Protein AF-A0A3R6ZW00-F1 (afdb_monomer_lite)

Structure (mmCIF, N/CA/C/O backbone):
data_AF-A0A3R6ZW00-F1
#
_entry.id   AF-A0A3R6ZW00-F1
#
loop_
_atom_site.group_PDB
_atom_site.id
_atom_site.type_symbol
_atom_site.label_atom_id
_atom_site.label_alt_id
_atom_site.label_comp_id
_atom_site.label_asym_id
_atom_site.label_entity_id
_atom_site.label_seq_id
_atom_site.pdbx_PDB_ins_code
_atom_site.Cartn_x
_atom_site.Cartn_y
_atom_site.Cartn_z
_atom_site.occupancy
_atom_site.B_iso_or_equiv
_atom_site.auth_seq_id
_atom_site.auth_comp_id
_atom_site.auth_asym_id
_atom_site.auth_atom_id
_atom_site.pdbx_PDB_model_num
ATOM 1 N N . MET A 1 1 ? -25.735 -14.000 -1.625 1.00 33.47 1 MET A N 1
ATOM 2 C CA . MET A 1 1 ? -25.090 -12.883 -0.900 1.00 33.47 1 MET A CA 1
ATOM 3 C C . MET A 1 1 ? -25.333 -13.063 0.597 1.00 33.47 1 MET A C 1
ATOM 5 O O . MET A 1 1 ? -26.444 -12.776 1.033 1.00 33.47 1 MET A O 1
ATOM 9 N N . PRO A 1 2 ? -24.393 -13.599 1.398 1.00 43.25 2 PRO A N 1
ATOM 10 C CA . PRO A 1 2 ? -24.610 -13.698 2.836 1.00 43.25 2 PRO A CA 1
ATOM 11 C C . PRO A 1 2 ? -24.534 -12.285 3.426 1.00 43.25 2 PRO A C 1
ATOM 13 O O . PRO A 1 2 ? -23.473 -11.677 3.530 1.00 43.25 2 PRO A O 1
ATOM 16 N N . ARG A 1 3 ? -25.701 -11.727 3.749 1.00 49.19 3 ARG A N 1
ATOM 17 C CA . ARG A 1 3 ? -25.853 -10.449 4.447 1.00 49.19 3 ARG A CA 1
ATOM 18 C C . ARG A 1 3 ? -25.166 -10.606 5.808 1.00 49.19 3 ARG A C 1
ATOM 20 O O . ARG A 1 3 ? -25.551 -11.492 6.561 1.00 49.19 3 ARG A O 1
ATOM 27 N N . ASN A 1 4 ? -24.125 -9.817 6.090 1.00 54.12 4 ASN A N 1
ATOM 28 C CA . ASN A 1 4 ? -23.294 -9.936 7.298 1.00 54.12 4 ASN A CA 1
ATOM 29 C C . ASN A 1 4 ? -24.155 -9.967 8.580 1.00 54.12 4 ASN A C 1
ATOM 31 O O . ASN A 1 4 ? -24.545 -8.923 9.112 1.00 54.12 4 ASN A O 1
ATOM 35 N N . PHE A 1 5 ? -24.444 -11.172 9.084 1.00 57.72 5 PHE A N 1
ATOM 36 C CA . PHE A 1 5 ? -25.241 -11.400 10.292 1.00 57.72 5 PHE A CA 1
ATOM 37 C C . PHE A 1 5 ? -24.645 -10.664 11.494 1.00 57.72 5 PHE A C 1
ATOM 39 O O . PHE A 1 5 ? -25.382 -10.038 12.249 1.00 57.72 5 PHE A O 1
ATOM 46 N N . ARG A 1 6 ? -23.309 -10.624 11.598 1.00 57.16 6 ARG A N 1
ATOM 47 C CA . ARG A 1 6 ? -22.583 -9.874 12.638 1.00 57.16 6 ARG A CA 1
ATOM 48 C C . ARG A 1 6 ? -22.879 -8.377 12.624 1.00 57.16 6 ARG A C 1
ATOM 50 O O . ARG A 1 6 ? -23.151 -7.807 13.669 1.00 57.16 6 ARG A O 1
ATOM 57 N N . LYS A 1 7 ? -22.915 -7.746 11.447 1.00 54.94 7 LYS A N 1
ATOM 58 C CA . LYS A 1 7 ? -23.216 -6.309 11.328 1.00 54.94 7 LYS A CA 1
ATOM 59 C C . LYS A 1 7 ? -24.647 -5.991 11.771 1.00 54.94 7 LYS A C 1
ATOM 61 O O . LYS A 1 7 ? -24.898 -4.947 12.359 1.00 54.94 7 LYS A O 1
ATOM 66 N N . THR A 1 8 ? -25.580 -6.910 11.518 1.00 59.19 8 THR A N 1
ATOM 67 C CA . THR A 1 8 ? -26.975 -6.787 11.972 1.00 59.19 8 THR A CA 1
ATOM 68 C C . THR A 1 8 ? -27.088 -7.021 13.483 1.00 59.19 8 THR A C 1
ATOM 70 O O . THR A 1 8 ? -27.799 -6.284 14.156 1.00 59.19 8 THR A O 1
ATOM 73 N N . TYR A 1 9 ? -26.339 -7.991 14.015 1.00 61.69 9 TYR A N 1
ATOM 74 C CA . TYR A 1 9 ? -26.281 -8.319 15.439 1.00 61.69 9 TYR A CA 1
ATOM 75 C C . TYR A 1 9 ? -25.707 -7.174 16.285 1.00 61.69 9 TYR A C 1
ATOM 77 O O . TYR A 1 9 ? -26.345 -6.732 17.235 1.00 61.69 9 TYR A O 1
ATOM 85 N N . TYR A 1 10 ? -24.562 -6.608 15.900 1.00 61.03 10 TYR A N 1
ATOM 86 C CA . TYR A 1 10 ? -23.969 -5.480 16.626 1.00 61.03 10 TYR A CA 1
ATOM 87 C C . TYR A 1 10 ? -24.828 -4.215 16.546 1.00 61.03 10 TYR A C 1
ATOM 89 O O . TYR A 1 10 ? -25.001 -3.530 17.550 1.00 61.03 10 TYR A O 1
ATOM 97 N N . LYS A 1 11 ? -25.486 -3.975 15.404 1.00 58.88 11 LYS A N 1
ATOM 98 C CA . LYS A 1 11 ? -26.483 -2.904 15.285 1.00 58.88 11 LYS A CA 1
ATOM 99 C C . LYS A 1 11 ? -27.682 -3.122 16.220 1.00 58.88 11 LYS A C 1
ATOM 101 O O . LYS A 1 11 ? -28.199 -2.155 16.765 1.00 58.88 11 LYS A O 1
ATOM 106 N N . SER A 1 12 ? -28.115 -4.371 16.431 1.00 61.94 12 SER A N 1
ATOM 107 C CA . SER A 1 12 ? -29.174 -4.699 17.402 1.00 61.94 12 SER A CA 1
ATOM 108 C C . SER A 1 12 ? -28.724 -4.643 18.866 1.00 61.94 12 SER A C 1
ATOM 110 O O . SER A 1 12 ? -29.566 -4.464 19.738 1.00 61.94 12 SER A O 1
ATOM 112 N N . LEU A 1 13 ? -27.418 -4.745 19.134 1.00 58.66 13 LEU A N 1
ATOM 113 C CA . LEU A 1 13 ? -26.819 -4.550 20.460 1.00 58.66 13 LEU A CA 1
ATOM 114 C C . LEU A 1 13 ? -26.513 -3.079 20.781 1.00 58.66 13 LEU A C 1
ATOM 116 O O . LEU A 1 13 ? -26.008 -2.791 21.861 1.00 58.66 13 LEU A O 1
ATOM 120 N N . GLY A 1 14 ? -26.812 -2.156 19.864 1.00 56.31 14 GLY A N 1
ATOM 121 C CA . GLY A 1 14 ? -26.564 -0.732 20.065 1.00 56.31 14 GLY A CA 1
ATOM 122 C C . GLY A 1 14 ? -25.113 -0.308 19.846 1.00 56.31 14 GLY A C 1
ATOM 123 O O . GLY A 1 14 ? -24.761 0.770 20.293 1.00 56.31 14 GLY A O 1
ATOM 124 N N . VAL A 1 15 ? -24.287 -1.101 19.151 1.00 58.84 15 VAL A N 1
ATOM 125 C CA . VAL A 1 15 ? -22.974 -0.627 18.680 1.00 58.84 15 VAL A CA 1
ATOM 126 C C . VAL A 1 15 ? -23.208 0.287 17.481 1.00 58.84 15 VAL A C 1
ATOM 128 O O . VAL A 1 15 ? -23.665 -0.158 16.417 1.00 58.84 15 VAL A O 1
ATOM 131 N N . HIS A 1 16 ? -22.943 1.578 17.658 1.00 62.38 16 HIS A N 1
ATOM 132 C CA . HIS A 1 16 ? -23.167 2.589 16.627 1.00 62.38 16 HIS A CA 1
ATOM 133 C C . HIS A 1 16 ? -21.959 2.691 15.687 1.00 62.38 16 HIS A C 1
ATOM 135 O O . HIS A 1 16 ? -20.822 2.463 16.083 1.00 62.38 16 HIS A O 1
ATOM 141 N N . SER A 1 17 ? -22.189 3.075 14.424 1.00 67.44 17 SER A N 1
ATOM 142 C CA . SER A 1 17 ? -21.098 3.326 13.459 1.00 67.44 17 SER A CA 1
ATOM 143 C C . SER A 1 17 ? -20.080 4.345 13.989 1.00 67.44 17 SER A C 1
ATOM 145 O O . SER A 1 17 ? -18.901 4.223 13.685 1.00 67.44 17 SER A O 1
ATOM 147 N N . ALA A 1 18 ? -20.538 5.293 14.814 1.00 67.38 18 ALA A N 1
ATOM 148 C CA . ALA A 1 18 ? -19.700 6.278 15.492 1.00 67.38 18 ALA A CA 1
ATOM 149 C C . ALA A 1 18 ? -18.681 5.626 16.443 1.00 67.38 18 ALA A C 1
ATOM 151 O O . ALA A 1 18 ? -17.505 5.936 16.367 1.00 67.38 18 ALA A O 1
ATOM 152 N N . GLU A 1 19 ? -19.084 4.629 17.238 1.00 79.06 19 GLU A N 1
ATOM 153 C CA . GLU A 1 19 ? -18.176 3.938 18.172 1.00 79.06 19 GLU A CA 1
ATOM 154 C C . GLU A 1 19 ? -17.063 3.168 17.440 1.00 79.06 19 GLU A C 1
ATOM 156 O O . GLU A 1 19 ? -15.938 3.042 17.929 1.00 79.06 19 GLU A O 1
ATOM 161 N N . VAL A 1 20 ? -17.364 2.650 16.243 1.00 82.25 20 VAL A N 1
ATOM 162 C CA . VAL A 1 20 ? -16.365 1.998 15.383 1.00 82.25 20 VAL A CA 1
ATOM 163 C C . VAL A 1 20 ? -15.383 3.033 14.841 1.00 82.25 20 VAL A C 1
ATOM 165 O O . VAL A 1 20 ? -14.179 2.791 14.850 1.00 82.25 20 VAL A O 1
ATOM 168 N N . GLU A 1 21 ? -15.880 4.178 14.378 1.00 86.38 21 GLU A N 1
ATOM 169 C CA . GLU A 1 21 ? -15.049 5.276 13.881 1.00 86.38 21 GLU A CA 1
ATOM 170 C C . GLU A 1 21 ? -14.136 5.834 14.980 1.00 86.38 21 GLU A C 1
ATOM 172 O O . GLU A 1 21 ? -12.929 5.922 14.752 1.00 86.38 21 GLU A O 1
ATOM 177 N N . ASP A 1 22 ? -14.664 6.055 16.184 1.00 85.44 22 ASP A N 1
ATOM 178 C CA . ASP A 1 22 ? -13.901 6.463 17.370 1.00 85.44 22 ASP A CA 1
ATOM 179 C C . ASP A 1 22 ? -12.821 5.425 17.724 1.00 85.44 22 ASP A C 1
ATOM 181 O O . ASP A 1 22 ? -11.686 5.762 18.056 1.00 85.44 22 ASP A O 1
ATOM 185 N N . SER A 1 23 ? -13.118 4.129 17.577 1.00 85.69 23 SER A N 1
ATOM 186 C CA . SER A 1 23 ? -12.129 3.066 17.806 1.00 85.69 23 SER A CA 1
ATOM 187 C C . SER A 1 23 ? -10.962 3.126 16.809 1.00 85.69 23 SER A C 1
ATOM 189 O O . SER A 1 23 ? -9.808 2.898 17.184 1.00 85.69 23 SER A O 1
ATOM 191 N N . PHE A 1 24 ? -11.230 3.447 15.538 1.00 89.12 24 PHE A N 1
ATOM 192 C CA . PHE A 1 24 ? -10.176 3.671 14.544 1.00 89.12 24 PHE A CA 1
ATOM 193 C C . PHE A 1 24 ? -9.401 4.965 14.819 1.00 89.12 24 PHE A C 1
ATOM 195 O O . PHE A 1 24 ? -8.173 4.962 14.710 1.00 89.12 24 PHE A O 1
ATOM 202 N N . ALA A 1 25 ? -10.089 6.043 15.197 1.00 87.38 25 ALA A N 1
ATOM 203 C CA . ALA A 1 25 ? -9.478 7.316 15.562 1.00 87.38 25 ALA A CA 1
ATOM 204 C C . ALA A 1 25 ? -8.505 7.151 16.739 1.00 87.38 25 ALA A C 1
ATOM 206 O O . ALA A 1 25 ? -7.350 7.581 16.651 1.00 87.38 25 ALA A O 1
ATOM 207 N N . ALA A 1 26 ? -8.915 6.422 17.778 1.00 86.44 26 ALA A N 1
ATOM 208 C CA . ALA A 1 26 ? -8.090 6.096 18.932 1.00 86.44 26 ALA A CA 1
ATOM 209 C C . ALA A 1 26 ? -6.857 5.259 18.550 1.00 86.44 26 ALA A C 1
ATOM 211 O O . ALA A 1 26 ? -5.737 5.612 18.920 1.00 86.44 26 ALA A O 1
ATOM 212 N N . LEU A 1 27 ? -7.026 4.188 17.760 1.00 86.81 27 LEU A N 1
ATOM 213 C CA . LEU A 1 27 ? -5.907 3.334 17.326 1.00 86.81 27 LEU A CA 1
ATOM 214 C C . LEU A 1 27 ? -4.904 4.061 16.425 1.00 86.81 27 LEU A C 1
ATOM 216 O O . LEU A 1 27 ? -3.717 3.732 16.438 1.00 86.81 27 LEU A O 1
ATOM 220 N N . LEU A 1 28 ? -5.374 5.025 15.636 1.00 86.69 28 LEU A N 1
ATOM 221 C CA . LEU A 1 28 ? -4.527 5.856 14.786 1.00 86.69 28 LEU A CA 1
ATOM 222 C C . LEU A 1 28 ? -3.953 7.062 15.536 1.00 86.69 28 LEU A C 1
ATOM 224 O O . LEU A 1 28 ? -3.083 7.735 14.988 1.00 86.69 28 LEU A O 1
ATOM 228 N N . GLY A 1 29 ? -4.399 7.351 16.761 1.00 78.25 29 GLY A N 1
ATOM 229 C CA . GLY A 1 29 ? -3.945 8.494 17.560 1.00 78.25 29 GLY A CA 1
ATOM 230 C C . GLY A 1 29 ? -4.470 9.834 17.078 1.00 78.25 29 GLY A C 1
ATOM 231 O O . GLY A 1 29 ? -3.739 10.819 17.081 1.00 78.25 29 GLY A O 1
ATOM 232 N N . GLN A 1 30 ? -5.693 9.875 16.552 1.00 76.62 30 GLN A N 1
ATOM 233 C CA . GLN A 1 30 ? -6.356 11.131 16.197 1.00 76.62 30 GLN A CA 1
ATOM 234 C C . GLN A 1 30 ? -7.017 11.808 17.407 1.00 76.62 30 GLN A C 1
ATOM 236 O O . GLN A 1 30 ? -7.072 13.033 17.436 1.00 76.62 30 GLN A O 1
ATOM 241 N N . ASP A 1 31 ? -7.420 11.038 18.422 1.00 65.06 31 ASP A N 1
ATOM 242 C CA . ASP A 1 31 ? -8.172 11.564 19.576 1.00 65.06 31 ASP A CA 1
ATOM 243 C C . ASP A 1 31 ? -7.297 12.071 20.725 1.00 65.06 31 ASP A C 1
ATOM 245 O O . ASP A 1 31 ? -7.776 12.752 21.629 1.00 65.06 31 ASP A O 1
ATOM 249 N N . THR A 1 32 ? -6.005 11.739 20.726 1.00 56.88 32 THR A N 1
ATOM 250 C CA . THR A 1 32 ? -5.094 12.105 21.816 1.00 56.88 32 THR A CA 1
ATOM 251 C C . THR A 1 32 ? -3.809 12.717 21.271 1.00 56.88 32 THR A C 1
ATOM 253 O O . THR A 1 32 ? -3.052 12.033 20.581 1.00 56.88 32 THR A O 1
ATOM 256 N N . PRO A 1 33 ? -3.500 13.984 21.610 1.00 54.53 33 PRO A N 1
ATOM 257 C CA . PRO A 1 33 ? -2.191 14.575 21.369 1.00 54.53 33 PRO A CA 1
ATOM 258 C C . PRO A 1 33 ? -1.198 14.010 22.396 1.00 54.53 33 PRO A C 1
ATOM 260 O O . PRO A 1 33 ? -0.728 14.706 23.293 1.00 54.53 33 PRO A O 1
ATOM 263 N N . ALA A 1 34 ? -0.929 12.707 22.321 1.00 57.78 34 ALA A N 1
ATOM 264 C CA . ALA A 1 34 ? 0.182 12.103 23.037 1.00 57.78 34 ALA A CA 1
ATOM 265 C C . ALA A 1 34 ? 1.481 12.406 22.264 1.00 57.78 34 ALA A C 1
ATOM 267 O O . ALA A 1 34 ? 1.474 12.363 21.034 1.00 57.78 34 ALA A O 1
ATOM 268 N N . PRO A 1 35 ? 2.601 12.695 22.951 1.00 61.88 35 PRO A N 1
ATOM 269 C CA . PRO A 1 35 ? 3.853 13.101 22.304 1.00 61.88 35 PRO A CA 1
ATOM 270 C C . PRO A 1 35 ? 4.427 12.034 21.355 1.00 61.88 35 PRO A C 1
ATOM 272 O O . PRO A 1 35 ? 5.150 12.375 20.424 1.00 61.88 35 PRO A O 1
ATOM 275 N N . ALA A 1 36 ? 4.074 10.761 21.558 1.00 62.94 36 ALA A N 1
ATOM 276 C CA . ALA A 1 36 ? 4.248 9.685 20.590 1.00 62.94 36 ALA A CA 1
ATOM 277 C C . ALA A 1 36 ? 3.232 8.568 20.879 1.00 62.94 36 ALA A C 1
ATOM 279 O O . ALA A 1 36 ? 3.141 8.093 22.014 1.00 62.94 36 ALA A O 1
ATOM 280 N N . LEU A 1 37 ? 2.489 8.124 19.863 1.00 79.25 37 LEU A N 1
ATOM 281 C CA . LEU A 1 37 ? 1.629 6.941 19.938 1.00 79.25 37 LEU A CA 1
ATOM 282 C C . LEU A 1 37 ? 2.250 5.811 19.117 1.00 79.25 37 LEU A C 1
ATOM 284 O O . LEU A 1 37 ? 2.622 6.011 17.966 1.00 79.25 37 LEU A O 1
ATOM 288 N N . THR A 1 38 ? 2.320 4.603 19.675 1.00 85.62 38 THR A N 1
ATOM 289 C CA . THR A 1 38 ? 2.653 3.407 18.887 1.00 85.62 38 THR A CA 1
ATOM 290 C C . THR A 1 38 ? 1.372 2.729 18.420 1.00 85.62 38 THR A C 1
ATOM 292 O O . THR A 1 38 ? 0.580 2.260 19.236 1.00 85.62 38 THR A O 1
ATOM 295 N N . ILE A 1 39 ? 1.176 2.658 17.107 1.00 87.12 39 ILE A N 1
ATOM 296 C CA . ILE A 1 39 ? 0.007 2.035 16.490 1.00 87.12 39 ILE A CA 1
ATOM 297 C C . ILE A 1 39 ? 0.094 0.520 16.644 1.00 87.12 39 ILE A C 1
ATOM 299 O O . ILE A 1 39 ? 1.024 -0.133 16.161 1.00 87.12 39 ILE A O 1
ATOM 303 N N . ASN A 1 40 ? -0.921 -0.057 17.283 1.00 89.50 40 ASN A N 1
ATOM 304 C CA . ASN A 1 40 ? -1.050 -1.500 17.416 1.00 89.50 40 ASN A CA 1
ATOM 305 C C . ASN A 1 40 ? -1.628 -2.102 16.126 1.00 89.50 40 ASN A C 1
ATOM 307 O O . ASN A 1 40 ? -2.845 -2.225 15.963 1.00 89.50 40 ASN A O 1
ATOM 311 N N . LEU A 1 41 ? -0.740 -2.498 15.210 1.00 88.94 41 LEU A N 1
ATOM 312 C CA . LEU A 1 41 ? -1.116 -3.085 13.921 1.00 88.94 41 LEU A CA 1
ATOM 313 C C . LEU A 1 41 ? -2.013 -4.325 14.079 1.00 88.94 41 LEU A C 1
ATOM 315 O O . LEU A 1 41 ? -2.969 -4.490 13.327 1.00 88.94 41 LEU A O 1
ATOM 319 N N . THR A 1 42 ? -1.761 -5.172 15.080 1.00 88.50 42 THR A N 1
ATOM 320 C CA . THR A 1 42 ? -2.562 -6.381 15.329 1.00 88.50 42 THR A CA 1
ATOM 321 C C . THR A 1 42 ? -4.002 -6.040 15.703 1.00 88.50 42 THR A C 1
ATOM 323 O O . THR A 1 42 ? -4.937 -6.663 15.197 1.00 88.50 42 THR A O 1
ATOM 326 N N . GLN A 1 43 ? -4.205 -5.045 16.570 1.00 88.31 43 GLN A N 1
ATOM 327 C CA . GLN A 1 43 ? -5.545 -4.570 16.924 1.00 88.31 43 GLN A CA 1
ATOM 328 C C . GLN A 1 43 ? -6.235 -3.906 15.731 1.00 88.31 43 GLN A C 1
ATOM 330 O O . GLN A 1 43 ? -7.404 -4.190 15.483 1.00 88.31 43 GLN A O 1
ATOM 335 N N . LEU A 1 44 ? -5.504 -3.111 14.945 1.00 89.44 44 LEU A N 1
ATOM 336 C CA . LEU A 1 44 ? -6.023 -2.461 13.741 1.00 89.44 44 LEU A CA 1
ATOM 337 C C . LEU A 1 44 ? -6.497 -3.478 12.688 1.00 89.44 44 LEU A C 1
ATOM 339 O O . LEU A 1 44 ? -7.585 -3.337 12.125 1.00 89.44 44 LEU A O 1
ATOM 343 N N . VAL A 1 45 ? -5.717 -4.541 12.465 1.00 89.19 45 VAL A N 1
ATOM 344 C CA . VAL A 1 45 ? -6.077 -5.656 11.576 1.00 89.19 45 VAL A CA 1
ATOM 345 C C . VAL A 1 45 ? -7.323 -6.380 12.089 1.00 89.19 45 VAL A C 1
ATOM 347 O O . VAL A 1 45 ? -8.249 -6.618 11.316 1.00 89.19 45 VAL A O 1
ATOM 350 N N . ARG A 1 46 ? -7.393 -6.699 13.388 1.00 87.62 46 ARG A N 1
ATOM 351 C CA . ARG A 1 46 ? -8.569 -7.361 13.984 1.00 87.62 46 ARG A CA 1
ATOM 352 C C . ARG A 1 46 ? -9.832 -6.511 13.851 1.00 87.62 46 ARG A C 1
ATOM 354 O O . ARG A 1 46 ? -10.845 -7.027 13.387 1.00 87.62 46 ARG A O 1
ATOM 361 N N . LEU A 1 47 ? -9.748 -5.222 14.180 1.00 87.62 47 LEU A N 1
ATOM 362 C CA . LEU A 1 47 ? -10.864 -4.282 14.072 1.00 87.62 47 LEU A CA 1
ATOM 363 C C . LEU A 1 47 ? -11.361 -4.179 12.622 1.00 87.62 47 LEU A C 1
ATOM 365 O O . LEU A 1 47 ? -12.562 -4.258 12.364 1.00 87.62 47 LEU A O 1
ATOM 369 N N . THR A 1 48 ? -10.430 -4.109 11.665 1.00 89.25 48 THR A N 1
ATOM 370 C CA . THR A 1 48 ? -10.737 -4.097 10.226 1.00 89.25 48 THR A CA 1
ATOM 371 C C . THR A 1 48 ? -11.449 -5.373 9.777 1.00 89.25 48 THR A C 1
ATOM 373 O O . THR A 1 48 ? -12.421 -5.304 9.028 1.00 89.25 48 THR A O 1
ATOM 376 N N . LEU A 1 49 ? -11.010 -6.545 10.245 1.00 87.31 49 LEU A N 1
ATOM 377 C CA . LEU A 1 49 ? -11.643 -7.822 9.906 1.00 87.31 49 LEU A CA 1
ATOM 378 C C . LEU A 1 49 ? -13.028 -7.995 10.542 1.00 87.31 49 LEU A C 1
ATOM 380 O O . LEU A 1 49 ? -13.874 -8.689 9.974 1.00 87.31 49 LEU A O 1
ATOM 384 N N . GLU A 1 50 ? -13.258 -7.402 11.712 1.00 85.81 50 GLU A N 1
ATOM 385 C CA . GLU A 1 50 ? -14.511 -7.550 12.452 1.00 85.81 50 GLU A CA 1
ATOM 386 C C . GLU A 1 50 ? -15.602 -6.583 11.973 1.00 85.81 50 GLU A C 1
ATOM 388 O O . GLU A 1 50 ? -16.745 -7.004 11.765 1.00 85.81 50 GLU A O 1
ATOM 393 N N . PHE A 1 51 ? -15.252 -5.316 11.740 1.00 84.81 51 PHE A N 1
ATOM 394 C CA . PHE A 1 51 ? -16.223 -4.253 11.455 1.00 84.81 51 PHE A CA 1
ATOM 395 C C . PHE A 1 51 ? -16.118 -3.670 10.037 1.00 84.81 51 PHE A C 1
ATOM 397 O O . PHE A 1 51 ? -17.061 -3.024 9.566 1.00 84.81 51 PHE A O 1
ATOM 404 N N . GLY A 1 52 ? -15.030 -3.963 9.320 1.00 86.31 52 GLY A N 1
ATOM 405 C CA . GLY A 1 52 ? -14.670 -3.306 8.064 1.00 86.31 52 GLY A CA 1
ATOM 406 C C . GLY A 1 52 ? -13.991 -1.955 8.299 1.00 86.31 52 GLY A C 1
ATOM 407 O O . GLY A 1 52 ? -14.100 -1.372 9.375 1.00 86.31 52 GLY A O 1
ATOM 408 N N . LEU A 1 53 ? -13.284 -1.456 7.284 1.00 89.75 53 LEU A N 1
ATOM 409 C CA . LEU A 1 53 ? -12.529 -0.207 7.364 1.00 89.75 53 LEU A CA 1
ATOM 410 C C . LEU A 1 53 ? -13.388 0.992 6.916 1.00 89.75 53 LEU A C 1
ATOM 412 O O . LEU A 1 53 ? -13.814 1.029 5.751 1.00 89.75 53 LEU A O 1
ATOM 416 N N . PRO A 1 54 ? -13.639 1.991 7.788 1.00 90.62 54 PRO A N 1
ATOM 417 C CA . PRO A 1 54 ? -14.294 3.232 7.390 1.00 90.62 54 PRO A CA 1
ATOM 418 C C . PRO A 1 54 ? -13.526 3.936 6.266 1.00 90.62 54 PRO A C 1
ATOM 420 O O . PRO A 1 54 ? -12.294 3.979 6.260 1.00 90.62 54 PRO A O 1
ATOM 423 N N . SER A 1 55 ? -14.252 4.517 5.306 1.00 88.94 55 SER A N 1
ATOM 424 C CA . SER A 1 55 ? -13.651 5.128 4.111 1.00 88.94 55 SER A CA 1
ATOM 425 C C . SER A 1 55 ? -12.658 6.243 4.441 1.00 88.94 55 SER A C 1
ATOM 427 O O . SER A 1 55 ? -11.618 6.324 3.791 1.00 88.94 55 SER A O 1
ATOM 429 N N . MET A 1 56 ? -12.941 7.054 5.466 1.00 90.38 56 MET A N 1
ATOM 430 C CA . MET A 1 56 ? -12.074 8.159 5.892 1.00 90.38 56 MET A CA 1
ATOM 431 C C . MET A 1 56 ? -10.702 7.706 6.410 1.00 90.38 56 MET A C 1
ATOM 433 O O . MET A 1 56 ? -9.711 8.400 6.196 1.00 90.38 56 MET A O 1
ATOM 437 N N . TYR A 1 57 ? -10.617 6.521 7.023 1.00 91.94 57 TYR A N 1
ATOM 438 C CA . TYR A 1 57 ? -9.364 5.983 7.559 1.00 91.94 57 TYR A CA 1
ATOM 439 C C . TYR A 1 57 ? -8.639 5.063 6.582 1.00 91.94 57 TYR A C 1
ATOM 441 O O . TYR A 1 57 ? -7.488 4.702 6.827 1.00 91.94 57 TYR A O 1
ATOM 449 N N . ARG A 1 58 ? -9.268 4.706 5.451 1.00 93.50 58 ARG A N 1
ATOM 450 C CA . ARG A 1 58 ? -8.739 3.695 4.529 1.00 93.50 58 ARG A CA 1
ATOM 451 C C . ARG A 1 58 ? -7.307 3.978 4.099 1.00 93.50 58 ARG A C 1
ATOM 453 O O . ARG A 1 58 ? -6.447 3.113 4.232 1.00 93.50 58 ARG A O 1
ATOM 460 N N . ARG A 1 59 ? -7.033 5.205 3.652 1.00 93.75 59 ARG A N 1
ATOM 461 C CA . ARG A 1 59 ? -5.684 5.602 3.233 1.00 93.75 59 ARG A CA 1
ATOM 462 C C . ARG A 1 59 ? -4.663 5.473 4.355 1.00 93.75 59 ARG A C 1
ATOM 464 O O . ARG A 1 59 ? -3.598 4.910 4.142 1.00 93.75 59 ARG A O 1
ATOM 471 N N . GLN A 1 60 ? -4.986 5.987 5.537 1.00 92.56 60 GLN A N 1
ATOM 472 C CA . GLN A 1 60 ? -4.061 6.000 6.670 1.00 92.56 60 GLN A CA 1
ATOM 473 C C . GLN A 1 60 ? -3.742 4.581 7.134 1.00 92.56 60 GLN A C 1
ATOM 475 O O . GLN A 1 60 ? -2.581 4.244 7.343 1.00 92.56 60 GLN A O 1
ATOM 480 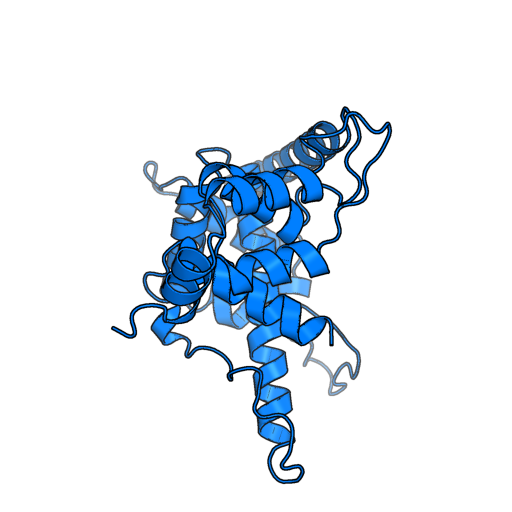N N . VAL A 1 61 ? -4.755 3.718 7.212 1.00 93.69 61 VAL A N 1
ATOM 481 C CA . VAL A 1 61 ? -4.550 2.303 7.525 1.00 93.69 61 VAL A CA 1
ATOM 482 C C . VAL A 1 61 ? -3.700 1.628 6.455 1.00 93.69 61 VAL A C 1
ATOM 484 O O . VAL A 1 61 ? -2.788 0.886 6.799 1.00 93.69 61 VAL A O 1
ATOM 487 N N . TRP A 1 62 ? -3.921 1.914 5.170 1.00 95.69 62 TRP A N 1
ATOM 488 C CA . TRP A 1 62 ? -3.084 1.354 4.112 1.00 95.69 62 TRP A CA 1
ATOM 489 C C . TRP A 1 62 ? -1.642 1.868 4.177 1.00 95.69 62 TRP A C 1
ATOM 491 O O . TRP A 1 62 ? -0.731 1.076 3.948 1.00 95.69 62 TRP A O 1
ATOM 501 N N . TRP A 1 63 ? -1.393 3.128 4.554 1.00 94.06 63 TRP A N 1
ATOM 502 C CA . TRP A 1 63 ? -0.033 3.621 4.815 1.00 94.06 63 TRP A CA 1
ATOM 503 C C . TRP A 1 63 ? 0.659 2.835 5.929 1.00 94.06 63 TRP A C 1
ATOM 505 O O . TRP A 1 63 ? 1.811 2.437 5.772 1.00 94.06 63 TRP A O 1
ATOM 515 N N . VAL A 1 64 ? -0.045 2.595 7.036 1.00 92.94 64 VAL A N 1
ATOM 516 C CA . VAL A 1 64 ? 0.472 1.846 8.190 1.00 92.94 64 VAL A CA 1
ATOM 517 C C . VAL A 1 64 ? 0.742 0.390 7.805 1.00 92.94 64 VAL A C 1
ATOM 519 O O . VAL A 1 64 ? 1.832 -0.126 8.033 1.00 92.94 64 VAL A O 1
ATOM 522 N N . VAL A 1 65 ? -0.226 -0.268 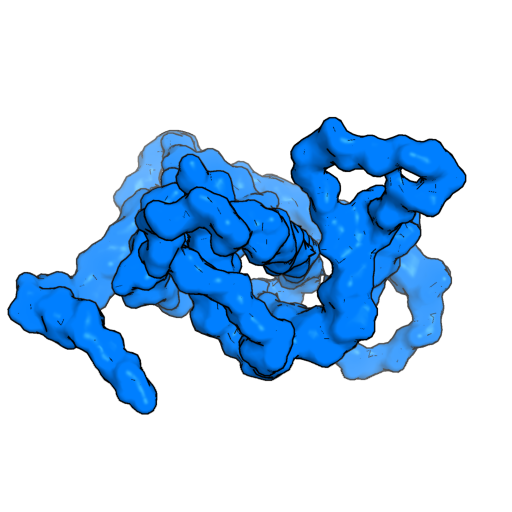7.164 1.00 91.88 65 VAL A N 1
ATOM 523 C CA . VAL A 1 65 ? -0.145 -1.678 6.755 1.00 91.88 65 VAL A CA 1
ATOM 524 C C . VAL A 1 65 ? 0.954 -1.917 5.714 1.00 91.88 65 VAL A C 1
ATOM 526 O O . VAL A 1 65 ? 1.624 -2.945 5.751 1.00 91.88 65 VAL A O 1
ATOM 529 N N . SER A 1 66 ? 1.168 -0.968 4.801 1.00 92.00 66 SER A N 1
ATOM 530 C CA . SER A 1 66 ? 2.246 -1.024 3.802 1.00 92.00 66 SER A CA 1
ATOM 531 C C . SER A 1 66 ? 3.599 -0.523 4.320 1.00 92.00 66 SER A C 1
ATOM 533 O O . SER A 1 66 ? 4.570 -0.492 3.561 1.00 92.00 66 SER A O 1
ATOM 535 N N . ALA A 1 67 ? 3.675 -0.107 5.589 1.00 91.00 67 ALA A N 1
ATOM 536 C CA . ALA A 1 67 ? 4.848 0.529 6.182 1.00 91.00 67 ALA A CA 1
ATOM 537 C C . ALA A 1 67 ? 5.372 1.728 5.361 1.00 91.00 67 ALA A C 1
ATOM 539 O O . ALA A 1 67 ? 6.579 1.974 5.298 1.00 91.00 67 ALA A O 1
ATOM 540 N N . ILE A 1 68 ? 4.483 2.470 4.683 1.00 92.19 68 ILE A N 1
ATOM 541 C CA . ILE A 1 68 ? 4.791 3.795 4.113 1.00 92.19 68 ILE A CA 1
ATOM 542 C C . ILE A 1 68 ? 5.179 4.760 5.224 1.00 92.19 68 ILE A C 1
ATOM 544 O O . ILE A 1 68 ? 6.129 5.523 5.075 1.00 92.19 68 ILE A O 1
ATOM 548 N N . VAL A 1 69 ? 4.470 4.666 6.342 1.00 91.88 69 VAL A N 1
ATOM 549 C CA . VAL A 1 69 ? 4.736 5.421 7.559 1.00 91.88 69 VAL A CA 1
ATOM 550 C C . VAL A 1 69 ? 5.140 4.470 8.688 1.00 91.88 69 VAL A C 1
ATOM 552 O O . VAL A 1 69 ? 4.717 3.308 8.689 1.00 91.88 69 VAL A O 1
ATOM 555 N N . PRO A 1 70 ? 5.952 4.931 9.653 1.00 90.56 70 PRO A N 1
ATOM 556 C CA . PRO A 1 70 ? 6.258 4.150 10.844 1.00 90.56 70 PRO A CA 1
ATOM 557 C C . PRO A 1 70 ? 5.008 3.923 11.709 1.00 90.56 70 PRO A C 1
ATOM 559 O O . PRO A 1 70 ? 4.064 4.714 11.701 1.00 90.56 70 PRO A O 1
ATOM 562 N N . LEU A 1 71 ? 5.027 2.844 12.503 1.00 89.81 71 LEU A N 1
ATOM 563 C CA . LEU A 1 71 ? 3.983 2.572 13.503 1.00 89.81 71 LEU A CA 1
ATOM 564 C C . LEU A 1 71 ? 4.005 3.589 14.647 1.00 89.81 71 LEU A C 1
ATOM 566 O O . LEU A 1 71 ? 2.988 3.799 15.299 1.00 89.81 71 LEU A O 1
ATOM 570 N N . VAL A 1 72 ? 5.160 4.203 14.902 1.00 86.31 72 VAL A N 1
ATOM 571 C CA . VAL A 1 72 ? 5.259 5.337 15.816 1.00 86.31 72 VAL A CA 1
ATOM 572 C C . VAL A 1 72 ? 4.724 6.563 15.091 1.00 86.31 72 VAL A C 1
ATOM 574 O O . VAL A 1 72 ? 5.213 6.918 14.021 1.00 86.31 72 VAL A O 1
ATOM 577 N N . ARG A 1 73 ? 3.707 7.189 15.674 1.00 81.06 73 ARG A N 1
ATOM 578 C CA . ARG A 1 73 ? 3.141 8.450 15.222 1.00 81.06 73 ARG A CA 1
ATOM 579 C C . ARG A 1 73 ? 3.515 9.535 16.224 1.00 81.06 73 ARG A C 1
ATOM 581 O O . ARG A 1 73 ? 3.029 9.534 17.354 1.00 81.06 73 ARG A O 1
ATOM 588 N N . ASP A 1 74 ? 4.373 10.442 15.787 1.00 81.12 74 ASP A N 1
ATOM 589 C CA . ASP A 1 74 ? 4.616 11.747 16.407 1.00 81.12 74 ASP A CA 1
ATOM 590 C C . ASP A 1 74 ? 4.163 12.861 15.436 1.00 81.12 74 ASP A C 1
ATOM 592 O O . ASP A 1 74 ? 3.523 12.570 14.419 1.00 81.12 74 ASP A O 1
ATOM 596 N N . ALA A 1 75 ? 4.446 14.129 15.751 1.00 70.75 75 ALA A N 1
ATOM 597 C CA . ALA A 1 75 ? 3.966 15.270 14.968 1.00 70.75 75 ALA A CA 1
ATOM 598 C C . ALA A 1 75 ? 4.377 15.223 13.480 1.00 70.75 75 ALA A C 1
ATOM 600 O O . ALA A 1 75 ? 3.552 15.544 12.625 1.00 70.75 75 ALA A O 1
ATOM 601 N N . ASP A 1 76 ? 5.595 14.761 13.167 1.00 84.19 76 ASP A N 1
ATOM 602 C CA . ASP A 1 76 ? 6.196 14.948 11.838 1.00 84.19 76 ASP A CA 1
ATOM 603 C C . ASP A 1 76 ? 6.747 13.657 11.194 1.00 84.19 76 ASP A C 1
ATOM 605 O O . ASP A 1 76 ? 6.997 13.618 9.988 1.00 84.19 76 ASP A O 1
ATOM 609 N N . SER A 1 77 ? 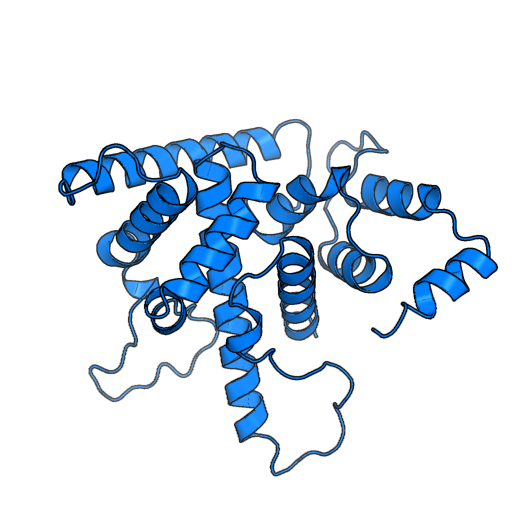6.924 12.570 11.949 1.00 86.62 77 SER A N 1
ATOM 610 C CA . SER A 1 77 ? 7.519 11.292 11.502 1.00 86.62 77 SER A CA 1
ATOM 611 C C . SER A 1 77 ? 6.872 10.728 10.243 1.00 86.62 77 SER A C 1
ATOM 613 O O . SER A 1 77 ? 7.562 10.259 9.338 1.00 86.62 77 SER A O 1
ATOM 615 N N . TRP A 1 78 ? 5.544 10.794 10.151 1.00 90.69 78 TRP A N 1
ATOM 616 C CA . TRP A 1 78 ? 4.799 10.337 8.978 1.00 90.69 78 TRP A CA 1
ATOM 617 C C . TRP A 1 78 ? 5.093 11.180 7.741 1.00 90.69 78 TRP A C 1
ATOM 619 O O . TRP A 1 78 ? 5.207 10.643 6.638 1.00 90.69 78 TRP A O 1
ATOM 629 N N . GLN A 1 79 ? 5.227 12.495 7.915 1.00 91.00 79 GLN A N 1
ATOM 630 C CA . GLN A 1 79 ? 5.568 13.396 6.825 1.00 91.00 79 GLN A CA 1
ATOM 631 C C . GLN A 1 79 ? 7.005 13.155 6.363 1.00 91.00 79 GLN A C 1
ATOM 633 O O . GLN A 1 79 ? 7.221 12.990 5.163 1.00 91.00 79 GLN A O 1
ATOM 638 N N . TYR A 1 80 ? 7.962 13.055 7.289 1.00 92.69 80 TYR A N 1
ATOM 639 C CA . TYR A 1 80 ? 9.359 12.770 6.962 1.00 92.69 80 TYR A CA 1
ATOM 640 C C . TYR A 1 80 ? 9.522 11.438 6.227 1.00 92.69 80 TYR A C 1
ATOM 642 O O . TYR A 1 80 ? 10.120 11.411 5.151 1.00 92.69 80 TYR A O 1
ATOM 650 N N . ALA A 1 81 ? 8.917 10.358 6.734 1.00 93.50 81 ALA A N 1
ATOM 651 C CA . ALA A 1 81 ? 8.971 9.046 6.089 1.00 93.50 81 ALA A CA 1
ATOM 652 C C . ALA A 1 81 ? 8.402 9.081 4.660 1.00 93.50 81 ALA A C 1
ATOM 654 O O . ALA A 1 81 ? 8.976 8.502 3.737 1.00 93.50 81 ALA A O 1
ATOM 655 N N . ARG A 1 82 ? 7.300 9.810 4.442 1.00 94.50 82 ARG A N 1
ATOM 656 C CA . ARG A 1 82 ? 6.722 9.980 3.100 1.00 94.50 82 ARG A CA 1
ATOM 657 C C . ARG A 1 82 ? 7.586 10.845 2.185 1.00 94.50 82 ARG A C 1
ATOM 659 O O . ARG A 1 82 ? 7.667 10.557 0.995 1.00 94.50 82 ARG A O 1
ATOM 666 N N . MET A 1 83 ? 8.242 11.884 2.703 1.00 95.56 83 MET A N 1
ATOM 667 C CA . MET A 1 83 ? 9.166 12.708 1.914 1.00 95.56 83 MET A CA 1
ATOM 668 C C . MET A 1 83 ? 10.395 11.911 1.471 1.00 95.56 83 MET A C 1
ATOM 670 O O . MET A 1 83 ? 10.765 11.980 0.300 1.00 95.56 83 MET A O 1
ATOM 674 N N . GLU A 1 84 ? 10.973 11.104 2.361 1.00 95.31 84 GLU A N 1
ATOM 675 C CA . GLU A 1 84 ? 12.081 10.201 2.035 1.00 95.31 84 GLU A CA 1
ATOM 676 C C . GLU A 1 84 ? 11.667 9.184 0.961 1.00 95.31 84 GLU A C 1
ATOM 678 O O . GLU A 1 84 ? 12.308 9.061 -0.083 1.00 95.31 84 GLU A O 1
ATOM 683 N N . LYS A 1 85 ? 10.526 8.515 1.160 1.00 95.19 85 LYS A N 1
ATOM 684 C CA . LYS A 1 85 ? 9.961 7.575 0.186 1.00 95.19 85 LYS A CA 1
ATOM 685 C C . LYS A 1 85 ? 9.661 8.215 -1.168 1.00 95.19 85 LYS A C 1
ATOM 687 O O . LYS A 1 85 ? 9.830 7.553 -2.196 1.00 95.19 85 LYS A O 1
ATOM 692 N N . ARG A 1 86 ? 9.248 9.483 -1.188 1.00 96.81 86 ARG A N 1
ATOM 693 C CA . ARG A 1 86 ? 9.050 10.250 -2.422 1.00 96.81 86 ARG A CA 1
ATOM 694 C C . ARG A 1 86 ? 10.360 10.545 -3.135 1.00 96.81 86 ARG A C 1
ATOM 696 O O . ARG A 1 86 ? 10.400 10.388 -4.349 1.00 96.81 86 ARG A O 1
ATOM 703 N N . ALA A 1 87 ? 11.408 10.930 -2.412 1.00 97.19 87 ALA A N 1
ATOM 704 C CA . ALA A 1 87 ? 12.724 11.147 -3.008 1.00 97.19 87 ALA A CA 1
ATOM 705 C C . ALA A 1 87 ? 13.232 9.865 -3.688 1.00 97.19 87 ALA A C 1
ATOM 707 O O . ALA A 1 87 ? 13.532 9.882 -4.878 1.00 97.19 87 ALA A O 1
ATOM 708 N N . ILE A 1 88 ? 13.175 8.731 -2.980 1.00 95.38 88 ILE A N 1
ATOM 709 C CA . ILE A 1 88 ? 13.582 7.427 -3.527 1.00 95.38 88 ILE A CA 1
ATOM 710 C C . ILE A 1 88 ? 12.724 7.040 -4.740 1.00 95.38 88 ILE A C 1
ATOM 712 O O . ILE A 1 88 ? 13.249 6.560 -5.741 1.00 95.38 88 ILE A O 1
ATOM 716 N N . TYR A 1 89 ? 11.402 7.235 -4.667 1.00 96.25 89 TYR A N 1
ATOM 717 C CA . TYR A 1 89 ? 10.514 6.961 -5.798 1.00 96.25 89 TYR A CA 1
ATOM 718 C C . TYR A 1 89 ? 10.903 7.782 -7.032 1.00 96.25 89 TYR A C 1
ATOM 720 O O . TYR A 1 89 ? 11.001 7.220 -8.119 1.00 96.25 89 TYR A O 1
ATOM 728 N N . ASN A 1 90 ? 11.149 9.085 -6.867 1.00 96.56 90 ASN A N 1
ATOM 729 C CA . ASN A 1 90 ? 11.519 9.964 -7.973 1.00 96.56 90 ASN A CA 1
ATOM 730 C C . ASN A 1 90 ? 12.832 9.518 -8.628 1.00 96.56 90 ASN A C 1
ATOM 732 O O . ASN A 1 90 ? 12.899 9.466 -9.853 1.00 96.56 90 ASN A O 1
ATOM 736 N N . ASP A 1 91 ? 13.834 9.127 -7.838 1.00 95.81 91 ASP A N 1
ATOM 737 C CA . ASP A 1 91 ? 15.110 8.627 -8.363 1.00 95.81 91 ASP A CA 1
ATOM 738 C C . ASP A 1 91 ? 14.915 7.354 -9.204 1.00 95.81 91 ASP A C 1
ATOM 740 O O . ASP A 1 91 ? 15.451 7.231 -10.308 1.00 95.81 91 ASP A O 1
ATOM 744 N N . VAL A 1 92 ? 14.103 6.411 -8.712 1.00 94.62 92 VAL A N 1
ATOM 745 C CA . VAL A 1 92 ? 13.799 5.158 -9.421 1.00 94.62 92 VAL A CA 1
ATOM 746 C C . VAL A 1 92 ? 12.961 5.411 -10.675 1.00 94.62 92 VAL A C 1
ATOM 748 O O . VAL A 1 92 ? 13.227 4.803 -11.709 1.00 94.62 92 VAL A O 1
ATOM 751 N N . ALA A 1 93 ? 11.967 6.298 -10.607 1.00 93.31 93 ALA A N 1
ATOM 752 C CA . ALA A 1 93 ? 11.114 6.641 -11.741 1.00 93.31 93 ALA A CA 1
ATOM 753 C C . ALA A 1 93 ? 11.923 7.309 -12.861 1.00 93.31 93 ALA A C 1
ATOM 755 O O . ALA A 1 93 ? 11.843 6.876 -14.008 1.00 93.31 93 ALA A O 1
ATOM 756 N N . MET A 1 94 ? 12.782 8.273 -12.517 1.00 92.31 94 MET A N 1
ATOM 757 C CA . MET A 1 94 ? 13.699 8.916 -13.463 1.00 92.31 94 MET A CA 1
ATOM 758 C C . MET A 1 94 ? 14.659 7.906 -14.104 1.00 92.31 94 MET A C 1
ATOM 760 O O . MET A 1 94 ? 14.886 7.940 -15.313 1.00 92.31 94 MET A O 1
ATOM 764 N N . ALA A 1 95 ? 15.209 6.973 -13.320 1.00 91.94 95 ALA A N 1
ATOM 765 C CA . ALA A 1 95 ? 16.054 5.907 -13.857 1.00 91.94 95 ALA A CA 1
ATOM 766 C C . ALA A 1 95 ? 15.277 4.988 -14.818 1.00 91.94 95 ALA A C 1
ATOM 768 O O . ALA A 1 95 ? 15.772 4.669 -15.899 1.00 91.94 95 ALA A O 1
ATOM 769 N N . ALA A 1 96 ? 14.047 4.605 -14.462 1.00 90.62 96 ALA A N 1
ATOM 770 C CA . ALA A 1 96 ? 13.187 3.782 -15.307 1.00 90.62 96 ALA A CA 1
ATOM 771 C C . ALA A 1 96 ? 12.862 4.472 -16.642 1.00 90.62 96 ALA A C 1
ATOM 773 O O . ALA A 1 96 ? 12.882 3.824 -17.686 1.00 90.62 96 ALA A O 1
ATOM 774 N N . GLU A 1 97 ? 12.597 5.780 -16.618 1.00 88.25 97 GLU A N 1
ATOM 775 C CA . GLU A 1 97 ? 12.323 6.586 -17.813 1.00 88.25 97 GLU A CA 1
ATOM 776 C C . GLU A 1 97 ? 13.539 6.701 -18.739 1.00 88.25 97 GLU A C 1
ATOM 778 O O . GLU A 1 97 ? 13.396 6.581 -19.954 1.00 88.25 97 GLU A O 1
ATOM 783 N N . CYS A 1 98 ? 14.741 6.863 -18.182 1.00 87.00 98 CYS A N 1
ATOM 784 C CA . CYS A 1 98 ? 15.979 6.906 -18.963 1.00 87.00 98 CYS A CA 1
ATOM 785 C C . CYS A 1 98 ? 16.341 5.548 -19.585 1.00 87.00 98 CYS A C 1
ATOM 787 O O . CYS A 1 98 ? 16.890 5.499 -20.686 1.00 87.00 98 CYS A O 1
ATOM 789 N N . CYS A 1 99 ? 16.080 4.445 -18.877 1.00 83.56 99 CYS A N 1
ATOM 790 C CA . CYS A 1 99 ? 16.498 3.106 -19.296 1.00 83.56 99 CYS A CA 1
ATOM 791 C C . CYS A 1 99 ? 15.470 2.375 -20.171 1.00 83.56 99 CYS A C 1
ATOM 793 O O . CYS A 1 99 ? 15.852 1.471 -20.912 1.00 83.56 99 CYS A O 1
ATOM 795 N N . VAL A 1 100 ? 14.183 2.731 -20.089 1.00 73.06 100 VAL A N 1
ATOM 796 C CA . VAL A 1 100 ? 13.093 2.079 -20.835 1.00 73.06 100 VAL A CA 1
ATOM 797 C C . VAL A 1 100 ? 12.237 3.148 -21.536 1.00 73.06 100 VAL A C 1
ATOM 799 O O . VAL A 1 100 ? 11.170 3.513 -21.035 1.00 73.06 100 VAL A O 1
ATOM 802 N N . PRO A 1 101 ? 12.696 3.672 -22.689 1.00 63.06 101 PRO A N 1
ATOM 803 C CA . PRO A 1 101 ? 12.084 4.834 -23.341 1.00 63.06 101 PRO A CA 1
ATOM 804 C C . PRO A 1 101 ? 10.776 4.540 -24.105 1.00 63.06 101 PRO A C 1
ATOM 806 O O . PRO A 1 101 ? 10.055 5.477 -24.447 1.00 63.06 101 PRO A O 1
ATOM 809 N N . ASP A 1 102 ? 10.425 3.273 -24.357 1.00 59.66 102 ASP A N 1
ATOM 810 C CA . ASP A 1 102 ? 9.269 2.898 -25.193 1.00 59.66 102 ASP A CA 1
ATOM 811 C C . ASP A 1 102 ? 7.937 2.944 -24.430 1.00 59.66 102 ASP A C 1
ATOM 813 O O . ASP A 1 102 ? 7.330 1.923 -24.096 1.00 59.66 102 ASP A O 1
ATOM 817 N N . VAL A 1 103 ? 7.466 4.155 -24.131 1.00 60.25 103 VAL A N 1
ATOM 818 C CA . VAL A 1 103 ? 6.272 4.370 -23.309 1.00 60.25 103 VAL A CA 1
ATOM 819 C C . VAL A 1 103 ? 5.213 5.156 -24.084 1.00 60.25 103 VAL A C 1
ATOM 821 O O . VAL A 1 103 ? 5.486 6.260 -24.555 1.00 60.25 103 VAL A O 1
ATOM 824 N N . PRO A 1 104 ? 3.965 4.660 -24.166 1.00 59.62 104 PRO A N 1
ATOM 825 C CA . PRO A 1 104 ? 2.870 5.437 -24.728 1.00 59.62 104 PRO A CA 1
ATOM 826 C C . PRO A 1 104 ? 2.561 6.654 -23.841 1.00 59.62 104 PRO A C 1
ATOM 828 O O . PRO A 1 104 ? 2.321 6.510 -22.641 1.00 59.62 104 PRO A O 1
ATOM 831 N N . LEU A 1 105 ? 2.491 7.841 -24.458 1.00 55.31 105 LEU A N 1
ATOM 832 C CA . LEU A 1 105 ? 2.239 9.160 -23.841 1.00 55.31 105 LEU A CA 1
ATOM 833 C C . LEU A 1 105 ? 0.970 9.263 -22.957 1.00 55.31 105 LEU A C 1
ATOM 835 O O . LEU A 1 105 ? 0.759 10.283 -22.308 1.00 55.31 105 LEU A O 1
ATOM 839 N N . HIS A 1 106 ? 0.111 8.239 -22.938 1.00 59.44 106 HIS A N 1
ATOM 840 C CA . HIS A 1 106 ? -1.208 8.241 -22.291 1.00 59.44 106 HIS A CA 1
ATOM 841 C C . HIS A 1 106 ? -1.423 7.078 -21.306 1.00 59.44 106 HIS A C 1
ATOM 843 O O . HIS A 1 106 ? -2.555 6.646 -21.086 1.00 59.44 106 HIS A O 1
ATOM 849 N N . ALA A 1 107 ? -0.357 6.525 -20.722 1.00 69.25 107 ALA A N 1
ATOM 850 C CA . ALA A 1 107 ? -0.505 5.515 -19.675 1.00 69.25 107 ALA A CA 1
ATOM 851 C C . ALA A 1 107 ? -1.175 6.114 -18.421 1.00 69.25 107 ALA A C 1
ATOM 853 O O . ALA A 1 107 ? -0.806 7.200 -17.977 1.00 69.25 107 ALA A O 1
ATOM 854 N N . SER A 1 108 ? -2.138 5.398 -17.827 1.00 84.69 108 SER A N 1
ATOM 855 C CA . SER A 1 108 ? -2.697 5.777 -16.522 1.00 84.69 108 SER A CA 1
ATOM 856 C C . SER A 1 108 ? -1.602 5.804 -15.450 1.00 84.69 108 SER A C 1
ATOM 858 O O . SER A 1 108 ? -0.627 5.051 -15.538 1.00 84.69 108 SER A O 1
ATOM 860 N N . THR A 1 109 ? -1.788 6.607 -14.398 1.00 86.94 109 THR A N 1
ATOM 861 C CA . THR A 1 109 ? -0.857 6.680 -13.256 1.00 86.94 109 THR A CA 1
ATOM 862 C C . THR A 1 109 ? -0.542 5.294 -12.689 1.00 86.94 109 THR A C 1
ATOM 864 O O . THR A 1 109 ? 0.621 4.966 -12.480 1.00 86.94 109 THR A O 1
ATOM 867 N N . SER A 1 110 ? -1.552 4.427 -12.553 1.00 86.94 110 SER A N 1
ATOM 868 C CA . SER A 1 110 ? -1.391 3.042 -12.088 1.00 86.94 110 SER A CA 1
ATOM 869 C C . SER A 1 110 ? -0.480 2.196 -12.988 1.00 86.94 110 SER A C 1
ATOM 871 O O . SER A 1 110 ? 0.367 1.460 -12.484 1.00 86.94 110 SER A O 1
ATOM 873 N N . LYS A 1 111 ? -0.593 2.333 -14.316 1.00 88.38 111 LYS A N 1
ATOM 874 C CA . LYS A 1 111 ? 0.265 1.636 -15.289 1.00 88.38 111 LYS A CA 1
ATOM 875 C C . LYS A 1 111 ? 1.691 2.174 -15.281 1.00 88.38 111 LYS A C 1
ATOM 877 O O . LYS A 1 111 ? 2.641 1.406 -15.420 1.00 88.38 111 LYS A O 1
ATOM 882 N N . HIS A 1 112 ? 1.855 3.487 -15.114 1.00 89.25 112 HIS A N 1
ATOM 883 C CA . HIS A 1 112 ? 3.174 4.084 -14.916 1.00 89.25 112 HIS A CA 1
ATOM 884 C C . HIS A 1 112 ? 3.833 3.539 -13.644 1.00 89.25 112 HIS A C 1
ATOM 886 O O . HIS A 1 112 ? 4.940 3.012 -13.718 1.00 89.25 112 HIS A O 1
ATOM 892 N N . VAL A 1 113 ? 3.126 3.562 -12.512 1.00 92.31 113 VAL A N 1
ATOM 893 C CA . VAL A 1 113 ? 3.618 3.039 -11.231 1.00 92.31 113 VAL A CA 1
ATOM 894 C C . VAL A 1 113 ? 3.980 1.554 -11.326 1.00 92.31 113 VAL A C 1
ATOM 896 O O . VAL A 1 113 ? 5.049 1.160 -10.863 1.00 92.31 113 VAL A O 1
ATOM 899 N N . LEU A 1 114 ? 3.145 0.727 -11.965 1.00 90.94 114 LEU A N 1
ATOM 900 C CA . LEU A 1 114 ? 3.424 -0.702 -12.127 1.00 90.94 114 LEU A CA 1
ATOM 901 C C . LEU A 1 114 ? 4.677 -0.954 -12.981 1.00 90.94 114 LEU A C 1
ATOM 903 O O . LEU A 1 114 ? 5.475 -1.835 -12.667 1.00 90.94 114 LEU A O 1
ATOM 907 N N . ARG A 1 115 ? 4.900 -0.153 -14.027 1.00 89.81 115 ARG A N 1
ATOM 908 C CA . ARG A 1 115 ? 6.130 -0.202 -14.832 1.00 89.81 115 ARG A CA 1
ATOM 909 C C . ARG A 1 115 ? 7.362 0.192 -14.020 1.00 89.81 115 ARG A C 1
ATOM 911 O O . ARG A 1 115 ? 8.372 -0.504 -14.095 1.00 89.81 115 ARG A O 1
ATOM 918 N N . VAL A 1 116 ? 7.283 1.270 -13.241 1.00 92.62 116 VAL A N 1
ATOM 919 C CA . VAL A 1 116 ? 8.377 1.691 -12.348 1.00 92.62 116 VAL A CA 1
ATOM 920 C C . VAL A 1 116 ? 8.672 0.594 -11.320 1.00 92.62 116 VAL A C 1
ATOM 922 O O . VAL A 1 116 ? 9.833 0.307 -11.042 1.00 92.62 116 VAL A O 1
ATOM 925 N N . LEU A 1 117 ? 7.643 -0.090 -10.811 1.00 92.25 117 LEU A N 1
ATOM 926 C CA . LEU A 1 117 ? 7.794 -1.242 -9.920 1.00 92.25 117 LEU A CA 1
ATOM 927 C C . LEU A 1 117 ? 8.472 -2.430 -10.606 1.00 92.25 117 LEU A C 1
ATOM 929 O O . LEU A 1 117 ? 9.389 -2.999 -10.019 1.00 92.25 117 LEU A O 1
ATOM 933 N N . ARG A 1 118 ? 8.081 -2.779 -11.840 1.00 90.12 118 ARG A N 1
ATOM 934 C CA . ARG A 1 118 ? 8.764 -3.818 -12.633 1.00 90.12 118 ARG A CA 1
ATOM 935 C C . ARG A 1 118 ? 10.251 -3.481 -12.793 1.00 90.12 118 ARG A C 1
ATOM 937 O O . ARG A 1 118 ? 11.096 -4.289 -12.428 1.00 90.12 118 ARG A O 1
ATOM 944 N N . PHE A 1 119 ? 10.574 -2.250 -13.198 1.00 90.88 119 PHE A N 1
ATOM 945 C 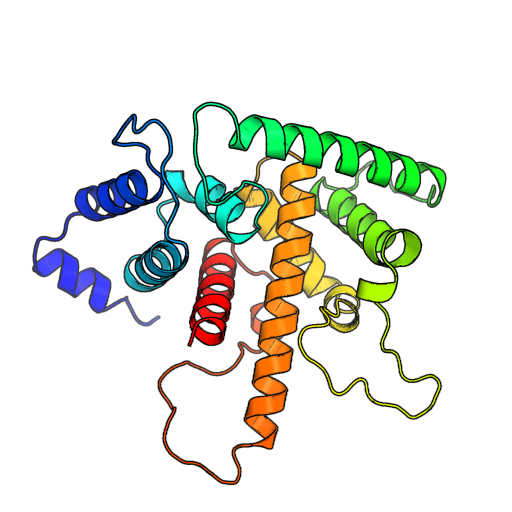CA . PHE A 1 119 ? 11.963 -1.780 -13.276 1.00 90.88 119 PHE A CA 1
ATOM 946 C C . PHE A 1 119 ? 12.693 -1.880 -11.928 1.00 90.88 119 PHE A C 1
ATOM 948 O O . PHE A 1 119 ? 13.822 -2.362 -11.869 1.00 90.88 119 PHE A O 1
ATOM 955 N N . TYR A 1 120 ? 12.056 -1.464 -10.831 1.00 91.19 120 TYR A N 1
ATOM 956 C CA . TYR A 1 120 ? 12.642 -1.546 -9.495 1.00 91.19 120 TYR A CA 1
ATOM 957 C C . TYR A 1 120 ? 12.981 -2.987 -9.104 1.00 91.19 120 TYR A C 1
ATOM 959 O O . TYR A 1 120 ? 14.087 -3.256 -8.636 1.00 91.19 120 TYR A O 1
ATOM 967 N N . VAL A 1 121 ? 12.048 -3.915 -9.315 1.00 88.19 121 VAL A N 1
ATOM 968 C CA . VAL A 1 121 ? 12.214 -5.336 -8.990 1.00 88.19 121 VAL A CA 1
ATOM 969 C C . VAL A 1 121 ? 13.259 -5.997 -9.890 1.00 88.19 121 VAL A C 1
ATOM 971 O O . VAL A 1 121 ? 14.047 -6.794 -9.392 1.00 88.19 121 VAL A O 1
ATOM 974 N N . ASP A 1 122 ? 13.335 -5.631 -11.169 1.00 85.81 122 ASP A N 1
ATOM 975 C CA . ASP A 1 122 ? 14.261 -6.251 -12.123 1.00 85.81 122 ASP A CA 1
ATOM 976 C C . ASP A 1 122 ? 15.683 -5.682 -12.049 1.00 85.81 122 ASP A C 1
ATOM 978 O O . ASP A 1 122 ? 16.654 -6.431 -12.142 1.00 85.81 122 ASP A O 1
ATOM 982 N N . GLN A 1 123 ? 15.818 -4.365 -11.876 1.00 87.50 123 GLN A N 1
ATOM 983 C CA . GLN A 1 123 ? 17.090 -3.650 -12.047 1.00 87.50 123 GLN A CA 1
ATOM 984 C C . GLN A 1 123 ? 17.673 -3.125 -10.730 1.00 87.50 123 GLN A C 1
ATOM 986 O O . GLN A 1 123 ? 18.885 -3.161 -10.531 1.00 87.50 123 GLN A O 1
ATOM 991 N N . VAL A 1 124 ? 16.837 -2.651 -9.800 1.00 86.62 124 VAL A N 1
ATOM 992 C CA . VAL A 1 124 ? 17.305 -2.022 -8.543 1.00 86.62 124 VAL A CA 1
ATOM 993 C C . VAL A 1 124 ? 17.395 -3.038 -7.399 1.00 86.62 124 VAL A C 1
ATOM 995 O O . VAL A 1 124 ? 18.271 -2.965 -6.528 1.00 86.62 124 VAL A O 1
ATOM 998 N N . ARG A 1 125 ? 16.472 -4.001 -7.376 1.00 84.25 125 ARG A N 1
ATOM 999 C CA . ARG A 1 125 ? 16.340 -5.032 -6.343 1.00 84.25 125 ARG A CA 1
ATOM 1000 C C . ARG A 1 125 ? 16.071 -6.416 -6.959 1.00 84.25 125 ARG A C 1
ATOM 1002 O O . ARG A 1 125 ? 15.092 -7.056 -6.582 1.00 84.25 125 ARG A O 1
ATOM 1009 N N . PRO A 1 126 ? 16.975 -6.947 -7.807 1.00 78.75 126 PRO A N 1
ATOM 1010 C CA . PRO A 1 126 ? 16.779 -8.227 -8.507 1.00 78.75 126 PRO A CA 1
ATOM 1011 C C . PRO A 1 126 ? 16.542 -9.425 -7.575 1.00 78.75 126 PRO A C 1
ATOM 1013 O O . PRO A 1 126 ? 15.902 -10.399 -7.959 1.00 78.75 126 PRO A O 1
ATOM 1016 N N . HIS A 1 127 ? 17.003 -9.366 -6.321 1.00 75.75 127 HIS A N 1
ATOM 1017 C CA . HIS A 1 127 ? 16.736 -10.399 -5.311 1.00 75.75 127 HIS A CA 1
ATOM 1018 C C . HIS A 1 127 ? 15.259 -10.512 -4.902 1.00 75.75 127 HIS A C 1
ATOM 1020 O O . HIS A 1 127 ? 14.873 -11.513 -4.308 1.00 75.75 127 HIS A O 1
ATOM 1026 N N . LEU A 1 128 ? 14.436 -9.506 -5.210 1.00 71.00 128 LEU A N 1
ATOM 1027 C CA . LEU A 1 128 ? 12.985 -9.577 -5.058 1.00 71.00 128 LEU A CA 1
ATOM 1028 C C . LEU A 1 128 ? 12.332 -10.418 -6.175 1.00 71.00 128 LEU A C 1
ATOM 1030 O O . LEU A 1 128 ? 11.211 -10.898 -6.007 1.00 71.00 128 LEU A O 1
ATOM 1034 N N . ASN A 1 129 ? 13.029 -10.617 -7.303 1.00 62.91 129 ASN A N 1
ATOM 1035 C CA . ASN A 1 129 ? 12.552 -11.406 -8.441 1.00 62.91 129 ASN A CA 1
ATOM 1036 C C . ASN A 1 129 ? 13.196 -12.803 -8.532 1.00 62.91 129 ASN A C 1
ATOM 1038 O O . ASN A 1 129 ? 12.605 -13.738 -9.069 1.00 62.91 129 ASN A O 1
ATOM 1042 N N . THR A 1 130 ? 14.418 -12.985 -8.020 1.00 55.22 130 THR A N 1
ATOM 1043 C CA . THR A 1 130 ? 15.175 -14.221 -8.260 1.00 55.22 130 THR A CA 1
ATOM 1044 C C . THR A 1 130 ? 14.753 -15.402 -7.382 1.00 55.22 130 THR A C 1
ATOM 1046 O O . THR A 1 130 ? 14.815 -15.391 -6.153 1.00 55.22 130 THR A O 1
ATOM 1049 N N . SER A 1 131 ? 14.431 -16.510 -8.053 1.00 47.59 131 SER A N 1
ATOM 1050 C CA . SER A 1 131 ? 14.578 -17.861 -7.512 1.00 47.59 131 SER A CA 1
ATOM 1051 C C . SER A 1 131 ? 16.062 -18.234 -7.555 1.00 47.59 131 SER A C 1
ATOM 1053 O O . SER A 1 131 ? 16.589 -18.537 -8.626 1.00 47.59 131 SER A O 1
ATOM 1055 N N . PHE A 1 132 ? 16.770 -18.224 -6.424 1.00 38.19 132 PHE A N 1
ATOM 1056 C CA . PHE A 1 132 ? 18.101 -18.835 -6.376 1.00 38.19 132 PHE A CA 1
ATOM 1057 C C . PHE A 1 132 ? 17.955 -20.364 -6.425 1.00 38.19 132 PHE A C 1
ATOM 1059 O O . PHE A 1 132 ? 17.874 -21.044 -5.408 1.00 38.19 132 PHE A O 1
ATOM 1066 N N . ALA A 1 133 ? 17.917 -20.901 -7.640 1.00 39.31 133 ALA A N 1
ATOM 1067 C CA . ALA A 1 133 ? 18.189 -22.299 -7.941 1.00 39.31 133 ALA A CA 1
ATOM 1068 C C . ALA A 1 133 ? 19.236 -22.342 -9.056 1.00 39.31 133 ALA A C 1
ATOM 1070 O O . ALA A 1 133 ? 18.953 -22.750 -10.175 1.00 39.31 133 ALA A O 1
ATOM 1071 N N . ALA A 1 134 ? 20.444 -21.862 -8.757 1.00 37.78 134 ALA A N 1
ATOM 1072 C CA . ALA A 1 134 ? 21.569 -21.968 -9.683 1.00 37.78 134 ALA A CA 1
ATOM 1073 C C . ALA A 1 134 ? 22.684 -22.901 -9.193 1.00 37.78 134 ALA A C 1
ATOM 1075 O O . ALA A 1 134 ? 23.583 -23.153 -9.973 1.00 37.78 134 ALA A O 1
ATOM 1076 N N . ASN A 1 135 ? 22.633 -23.454 -7.969 1.00 35.88 135 ASN A N 1
ATOM 1077 C CA . ASN A 1 135 ? 23.629 -24.430 -7.484 1.00 35.88 135 ASN A CA 1
ATOM 1078 C C . ASN A 1 135 ? 23.096 -25.342 -6.356 1.00 35.88 135 ASN A C 1
ATOM 1080 O O . ASN A 1 135 ? 23.717 -25.451 -5.305 1.00 35.88 135 ASN A O 1
ATOM 1084 N N . GLY A 1 136 ? 21.932 -25.980 -6.538 1.00 40.31 136 GLY A N 1
ATOM 1085 C CA . GLY A 1 136 ? 21.482 -27.132 -5.724 1.00 40.31 136 GLY A CA 1
ATOM 1086 C C . GLY A 1 136 ? 21.232 -26.920 -4.219 1.00 40.31 136 GLY A C 1
ATOM 1087 O O . GLY A 1 136 ? 20.642 -27.788 -3.583 1.00 40.31 136 GLY A O 1
ATOM 1088 N N . ALA A 1 137 ? 21.609 -25.783 -3.643 1.00 38.97 137 ALA A N 1
ATOM 1089 C CA . ALA A 1 137 ? 21.300 -25.415 -2.274 1.00 38.97 137 ALA A CA 1
ATOM 1090 C C . ALA A 1 137 ? 20.013 -24.592 -2.273 1.00 38.97 137 ALA A C 1
ATOM 1092 O O . ALA A 1 137 ? 20.000 -23.410 -2.612 1.00 38.97 137 ALA A O 1
ATOM 1093 N N . VAL A 1 138 ? 18.914 -25.246 -1.906 1.00 44.66 138 VAL A N 1
ATOM 1094 C CA . VAL A 1 138 ? 17.721 -24.562 -1.407 1.00 44.66 138 VAL A CA 1
ATOM 1095 C C . VAL A 1 138 ? 18.188 -23.675 -0.248 1.00 44.66 138 VAL A C 1
ATOM 1097 O O . VAL A 1 138 ? 18.768 -24.225 0.691 1.00 44.66 138 VAL A O 1
ATOM 1100 N N . PRO A 1 139 ? 17.960 -22.347 -0.248 1.00 43.25 139 PRO A N 1
ATOM 1101 C CA . PRO A 1 139 ? 18.057 -21.593 0.985 1.00 43.25 139 PRO A CA 1
ATOM 1102 C C . PRO A 1 139 ? 16.891 -22.073 1.841 1.00 43.25 139 PRO A C 1
ATOM 1104 O O . PRO A 1 139 ? 15.741 -21.660 1.680 1.00 43.25 139 PRO A O 1
ATOM 1107 N N . SER A 1 140 ? 17.182 -23.043 2.694 1.00 45.25 140 SER A N 1
ATOM 1108 C CA . SER A 1 140 ? 16.396 -23.365 3.864 1.00 45.25 140 SER A CA 1
ATOM 1109 C C . SER A 1 140 ? 16.557 -22.209 4.842 1.00 45.25 140 SER A C 1
ATOM 1111 O O . SER A 1 140 ? 17.271 -22.356 5.821 1.00 45.25 140 SER A O 1
ATOM 1113 N N . ASP A 1 141 ? 15.989 -21.041 4.542 1.00 42.44 141 ASP A N 1
ATOM 1114 C CA . ASP A 1 141 ? 15.681 -20.082 5.592 1.00 42.44 141 ASP A CA 1
ATOM 1115 C C . ASP A 1 141 ? 14.670 -19.015 5.173 1.00 42.44 141 ASP A C 1
ATOM 1117 O O . ASP A 1 141 ? 14.466 -18.680 4.008 1.00 42.44 141 ASP A O 1
ATOM 1121 N N . GLN A 1 142 ? 13.973 -18.569 6.202 1.00 41.94 142 GLN A N 1
ATOM 1122 C CA . GLN A 1 142 ? 12.747 -17.791 6.249 1.00 41.94 142 GLN A CA 1
ATOM 1123 C C . GLN A 1 142 ? 12.769 -16.492 5.410 1.00 41.94 142 GLN A C 1
ATOM 1125 O O . GLN A 1 142 ? 13.687 -15.684 5.502 1.00 41.94 142 GLN A O 1
ATOM 1130 N N . GLY A 1 143 ? 11.679 -16.214 4.679 1.00 49.00 143 GLY A N 1
ATOM 1131 C CA . GLY A 1 143 ? 11.230 -14.830 4.451 1.00 49.00 143 GLY A CA 1
ATOM 1132 C C . GLY A 1 143 ? 11.522 -14.141 3.109 1.00 49.00 143 GLY A C 1
ATOM 1133 O O . GLY A 1 143 ? 11.195 -12.959 2.987 1.00 49.00 143 GLY A O 1
ATOM 1134 N N . THR A 1 144 ? 12.080 -14.806 2.092 1.00 49.62 144 THR A N 1
ATOM 1135 C CA . THR A 1 144 ? 12.318 -14.148 0.789 1.00 49.62 144 THR A CA 1
ATOM 1136 C C . THR A 1 144 ? 10.997 -13.865 0.058 1.00 49.62 144 THR A C 1
ATOM 1138 O O . THR A 1 144 ? 10.302 -14.797 -0.338 1.00 49.62 144 THR A O 1
ATOM 1141 N N . VAL A 1 145 ? 10.654 -12.583 -0.108 1.00 53.81 145 VAL A N 1
ATOM 1142 C CA . VAL A 1 145 ? 9.508 -12.102 -0.907 1.00 53.81 145 VAL A CA 1
ATOM 1143 C C . VAL A 1 145 ? 9.811 -12.327 -2.388 1.00 53.81 145 VAL A C 1
ATOM 1145 O O . VAL A 1 145 ? 10.871 -11.904 -2.845 1.00 53.81 145 VAL A O 1
ATOM 1148 N N . ARG A 1 146 ? 8.912 -12.986 -3.125 1.00 65.81 146 ARG A N 1
ATOM 1149 C CA . ARG A 1 146 ? 9.085 -13.354 -4.537 1.00 65.81 146 ARG A CA 1
ATOM 1150 C C . ARG A 1 146 ? 7.965 -12.764 -5.387 1.00 65.81 146 ARG A C 1
ATOM 1152 O O . ARG A 1 146 ? 6.838 -13.234 -5.369 1.00 65.81 146 ARG A O 1
ATOM 1159 N N . PHE A 1 147 ? 8.265 -11.765 -6.206 1.00 66.50 147 PHE A N 1
ATOM 1160 C CA . PHE A 1 147 ? 7.235 -11.148 -7.053 1.00 66.50 147 PHE A CA 1
ATOM 1161 C C . PHE A 1 147 ? 6.986 -11.883 -8.385 1.00 66.50 147 PHE A C 1
ATOM 1163 O O . PHE A 1 147 ? 6.050 -11.530 -9.099 1.00 66.50 147 PHE A O 1
ATOM 1170 N N . ASP A 1 148 ? 7.786 -12.908 -8.711 1.00 66.00 148 ASP A N 1
ATOM 1171 C CA . ASP A 1 148 ? 7.855 -13.543 -10.039 1.00 66.00 148 ASP A CA 1
ATOM 1172 C C . ASP A 1 148 ? 6.495 -14.029 -10.569 1.00 66.00 148 ASP A C 1
ATOM 1174 O O . ASP A 1 148 ? 6.156 -13.771 -11.719 1.00 66.00 148 ASP A O 1
ATOM 1178 N N . TRP A 1 149 ? 5.661 -14.680 -9.751 1.00 71.56 149 TRP A N 1
ATOM 1179 C CA . TRP A 1 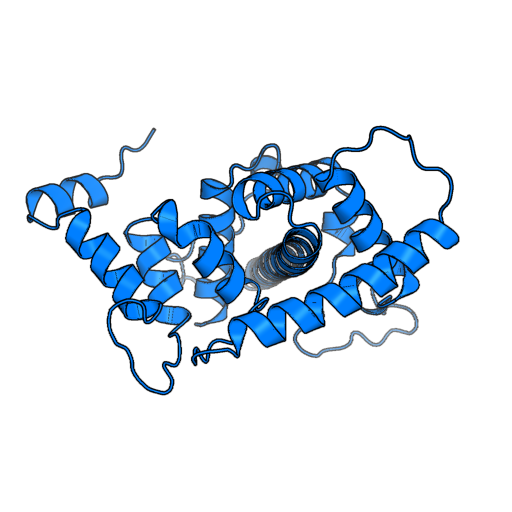149 ? 4.361 -15.167 -10.234 1.00 71.56 149 TRP A CA 1
ATOM 1180 C C . TRP A 1 149 ? 3.325 -14.042 -10.379 1.00 71.56 149 TRP A C 1
ATOM 1182 O O . TRP A 1 149 ? 2.630 -13.987 -11.391 1.00 71.56 149 TRP A O 1
ATOM 1192 N N . ILE A 1 150 ? 3.263 -13.115 -9.415 1.00 74.00 150 ILE A N 1
ATOM 1193 C CA . ILE A 1 150 ? 2.281 -12.018 -9.416 1.00 74.00 150 ILE A CA 1
ATOM 1194 C C . ILE A 1 150 ? 2.565 -11.036 -10.551 1.00 74.00 150 ILE A C 1
ATOM 1196 O O . ILE A 1 150 ? 1.642 -10.556 -11.199 1.00 74.00 150 ILE A O 1
ATOM 1200 N N . LEU A 1 151 ? 3.840 -10.735 -10.813 1.00 76.25 151 LEU A N 1
ATOM 1201 C CA . LEU A 1 151 ? 4.216 -9.813 -11.885 1.00 76.25 151 LEU A CA 1
ATOM 1202 C C . LEU A 1 151 ? 4.093 -10.437 -13.282 1.00 76.25 151 LEU A C 1
ATOM 1204 O O . LEU A 1 151 ? 3.901 -9.687 -14.242 1.00 76.25 151 LEU A O 1
ATOM 1208 N N . ARG A 1 152 ? 4.162 -11.773 -13.402 1.00 76.31 152 ARG A N 1
ATOM 1209 C CA . ARG A 1 152 ? 3.860 -12.506 -14.647 1.00 76.31 152 ARG A CA 1
ATOM 1210 C C . ARG A 1 152 ? 2.372 -12.483 -14.985 1.00 76.31 152 ARG A C 1
ATOM 1212 O O . ARG A 1 152 ? 2.019 -12.409 -16.159 1.00 76.31 152 ARG A O 1
ATOM 1219 N N . GLU A 1 153 ? 1.502 -12.536 -13.981 1.00 81.31 153 GLU A N 1
ATOM 1220 C CA . GLU A 1 153 ? 0.057 -12.411 -14.170 1.00 81.31 153 GLU A CA 1
ATOM 1221 C C . GLU A 1 153 ? -0.355 -10.938 -14.286 1.00 81.31 153 GLU A C 1
ATOM 1223 O O . GLU A 1 153 ? -0.853 -10.319 -13.348 1.00 81.31 153 GLU A O 1
ATOM 1228 N N . GLU A 1 154 ? -0.163 -10.370 -15.478 1.00 81.31 154 GLU A N 1
ATOM 1229 C CA . GLU A 1 154 ? -0.391 -8.943 -15.745 1.00 81.31 154 GLU A CA 1
ATOM 1230 C C . GLU A 1 154 ? -1.785 -8.455 -15.327 1.00 81.31 154 GLU A C 1
ATOM 1232 O O . GLU A 1 154 ? -1.902 -7.404 -14.706 1.00 81.31 154 GLU A O 1
ATOM 1237 N N . SER A 1 155 ? -2.827 -9.258 -15.561 1.00 84.75 155 SER A N 1
ATOM 1238 C CA . SER A 1 155 ? -4.200 -8.917 -15.161 1.00 84.75 155 SER A CA 1
ATOM 1239 C C . SER A 1 155 ? -4.385 -8.768 -13.645 1.00 84.75 155 SER A C 1
ATOM 1241 O O . SER A 1 155 ? -5.153 -7.914 -13.205 1.00 84.75 155 SER A O 1
ATOM 1243 N N . VAL A 1 156 ? -3.677 -9.563 -12.836 1.00 85.44 156 VAL A N 1
ATOM 1244 C CA . VAL A 1 156 ? -3.715 -9.477 -11.369 1.00 85.44 156 VAL A CA 1
ATOM 1245 C C . VAL A 1 156 ? -2.940 -8.251 -10.904 1.00 85.44 156 VAL A C 1
ATOM 1247 O O . VAL A 1 156 ? -3.452 -7.461 -10.111 1.00 85.44 156 VAL A O 1
ATOM 1250 N N . ALA A 1 157 ? -1.729 -8.053 -11.427 1.00 87.00 157 ALA A N 1
ATOM 1251 C CA . ALA A 1 157 ? -0.903 -6.901 -11.086 1.00 87.00 157 ALA A CA 1
ATOM 1252 C C . ALA A 1 157 ? -1.595 -5.570 -11.437 1.00 87.00 157 ALA A C 1
ATOM 1254 O O . ALA A 1 157 ? -1.619 -4.656 -10.610 1.00 87.00 157 ALA A O 1
ATOM 1255 N N . ASP A 1 158 ? -2.221 -5.486 -12.615 1.00 90.06 158 ASP A N 1
ATOM 1256 C CA . ASP A 1 158 ? -3.016 -4.333 -13.049 1.00 90.06 158 ASP A CA 1
ATOM 1257 C C . ASP A 1 158 ? -4.234 -4.106 -12.149 1.00 90.06 158 ASP A C 1
ATOM 1259 O O . ASP A 1 158 ? -4.543 -2.967 -11.787 1.00 90.06 158 ASP A O 1
ATOM 1263 N N . SER A 1 159 ? -4.918 -5.181 -11.753 1.00 91.25 159 SER A N 1
ATOM 1264 C CA . SER A 1 159 ? -6.085 -5.091 -10.881 1.00 91.25 159 SER A CA 1
ATOM 1265 C C . SER A 1 159 ? -5.726 -4.563 -9.489 1.00 91.25 159 SER A C 1
ATOM 1267 O O . SER A 1 159 ? -6.346 -3.616 -8.995 1.00 91.25 159 SER A O 1
ATOM 1269 N N . VAL A 1 160 ? -4.655 -5.091 -8.888 1.00 92.50 160 VAL A N 1
ATOM 1270 C CA . VAL A 1 160 ? -4.136 -4.610 -7.600 1.00 92.50 160 VAL A CA 1
ATOM 1271 C C . VAL A 1 160 ? -3.652 -3.161 -7.722 1.00 92.50 160 VAL A C 1
ATOM 1273 O O . VAL A 1 160 ? -3.979 -2.338 -6.866 1.00 92.50 160 VAL A O 1
ATOM 1276 N N . ALA A 1 161 ? -2.937 -2.806 -8.795 1.00 93.38 161 ALA A N 1
ATOM 1277 C CA . ALA A 1 161 ? -2.499 -1.431 -9.045 1.00 93.38 161 ALA A CA 1
ATOM 1278 C C . ALA A 1 161 ? -3.684 -0.460 -9.192 1.00 93.38 161 ALA A C 1
ATOM 1280 O O . ALA A 1 161 ? -3.653 0.646 -8.649 1.00 93.38 161 ALA A O 1
ATOM 1281 N N . SER A 1 162 ? -4.759 -0.881 -9.865 1.00 92.94 162 SER A N 1
ATOM 1282 C CA . SER A 1 162 ? -6.007 -0.121 -9.962 1.00 92.94 162 SER A CA 1
ATOM 1283 C C . SER A 1 162 ? -6.639 0.096 -8.584 1.00 92.94 162 SER A C 1
ATOM 1285 O O . SER A 1 162 ? -6.920 1.238 -8.213 1.00 92.94 162 SER A O 1
ATOM 1287 N N . ALA A 1 163 ? -6.783 -0.957 -7.775 1.00 94.00 163 ALA A N 1
ATOM 1288 C CA . ALA A 1 163 ? -7.329 -0.850 -6.422 1.00 94.00 163 ALA A CA 1
ATOM 1289 C C . ALA A 1 163 ? -6.496 0.080 -5.520 1.00 94.00 163 ALA A C 1
ATOM 1291 O O . ALA A 1 163 ? -7.058 0.879 -4.769 1.00 94.00 163 ALA A O 1
ATOM 1292 N N . VAL A 1 164 ? -5.164 0.030 -5.631 1.00 95.56 164 VAL A N 1
ATOM 1293 C CA . VAL A 1 164 ? -4.251 0.943 -4.923 1.00 95.56 164 VAL A CA 1
ATOM 1294 C C . VAL A 1 164 ? -4.431 2.388 -5.371 1.00 95.56 164 VAL A C 1
ATOM 1296 O O . VAL A 1 164 ? -4.554 3.275 -4.521 1.00 95.56 164 VAL A O 1
ATOM 1299 N N . SER A 1 165 ? -4.527 2.633 -6.678 1.00 93.94 165 SER A N 1
ATOM 1300 C CA . SER A 1 165 ? -4.734 3.985 -7.211 1.00 93.94 165 SER A CA 1
ATOM 1301 C C . SER A 1 165 ? -6.043 4.625 -6.728 1.00 93.94 165 SER A C 1
ATOM 1303 O O . SER A 1 165 ? -6.068 5.818 -6.433 1.00 93.94 165 SER A O 1
ATOM 1305 N N . GLN A 1 166 ? -7.103 3.831 -6.529 1.00 93.31 166 GLN A N 1
ATOM 1306 C CA . GLN A 1 166 ? -8.387 4.318 -6.006 1.00 93.31 166 GLN A CA 1
ATOM 1307 C C . GLN A 1 166 ? -8.307 4.803 -4.546 1.00 93.31 166 GLN A C 1
ATOM 1309 O O . GLN A 1 166 ? -9.124 5.622 -4.130 1.00 93.31 166 GLN A O 1
ATOM 1314 N N . VAL A 1 167 ? -7.351 4.308 -3.749 1.00 94.81 167 VAL A N 1
ATOM 1315 C CA . VAL A 1 167 ? -7.217 4.652 -2.318 1.00 94.81 167 VAL A CA 1
ATOM 1316 C C . VAL A 1 167 ? -6.167 5.734 -2.075 1.00 94.81 167 VAL A C 1
ATOM 1318 O O . VAL A 1 167 ? -6.385 6.655 -1.274 1.00 94.81 167 VAL A O 1
ATOM 1321 N N . MET A 1 168 ? -5.021 5.631 -2.747 1.00 92.50 168 MET A N 1
ATOM 1322 C CA . MET A 1 168 ? -3.859 6.490 -2.500 1.00 92.50 168 MET A CA 1
ATOM 1323 C C . MET A 1 168 ? -3.942 7.869 -3.166 1.00 92.50 168 MET A C 1
ATOM 1325 O O . MET A 1 168 ? -3.045 8.680 -2.957 1.00 92.50 168 MET A O 1
ATOM 1329 N N . ASN A 1 169 ? -5.038 8.186 -3.874 1.00 80.31 169 ASN A N 1
ATOM 1330 C CA . ASN A 1 169 ? -5.141 9.355 -4.765 1.00 80.31 169 ASN A CA 1
ATOM 1331 C C . ASN A 1 169 ? -4.000 9.379 -5.800 1.00 80.31 169 ASN A C 1
ATOM 1333 O O . ASN A 1 169 ? -3.194 8.456 -5.871 1.00 80.31 169 ASN A O 1
ATOM 1337 N N . ASP A 1 170 ? -3.896 10.452 -6.583 1.00 76.25 170 ASP A N 1
ATOM 1338 C CA . ASP A 1 170 ? -2.854 10.684 -7.593 1.00 76.25 170 ASP A CA 1
ATOM 1339 C C . ASP A 1 170 ? -1.439 10.936 -7.021 1.00 76.25 170 ASP A C 1
ATOM 1341 O O . ASP A 1 170 ? -0.650 11.656 -7.625 1.00 76.25 170 ASP A O 1
ATOM 1345 N N . ASP A 1 171 ? -1.091 10.374 -5.858 1.00 91.81 171 ASP A N 1
ATOM 1346 C CA . ASP A 1 171 ? 0.275 10.396 -5.330 1.00 91.81 171 ASP A CA 1
ATOM 1347 C C . ASP A 1 171 ? 1.043 9.144 -5.787 1.00 91.81 171 ASP A C 1
ATOM 1349 O O . ASP A 1 171 ? 0.892 8.070 -5.192 1.00 91.81 171 ASP A O 1
ATOM 1353 N N . PRO A 1 172 ? 1.872 9.239 -6.841 1.00 94.00 172 PRO A N 1
ATOM 1354 C CA . PRO A 1 172 ? 2.497 8.067 -7.441 1.00 94.00 172 PRO A CA 1
ATOM 1355 C C . PRO A 1 172 ? 3.508 7.388 -6.507 1.00 94.00 172 PRO A C 1
ATOM 1357 O O . PRO A 1 172 ? 3.705 6.178 -6.601 1.00 94.00 172 PRO A O 1
ATOM 1360 N N . SER A 1 173 ? 4.102 8.129 -5.562 1.00 95.81 173 SER A N 1
ATOM 1361 C CA . SER A 1 173 ? 5.031 7.554 -4.586 1.00 95.81 173 SER A CA 1
ATOM 1362 C C . SER A 1 173 ? 4.305 6.643 -3.598 1.00 95.81 173 SER A C 1
ATOM 1364 O O . SER A 1 173 ? 4.702 5.493 -3.405 1.00 95.81 173 SER A O 1
ATOM 1366 N N . ASP A 1 174 ? 3.206 7.120 -3.011 1.00 95.88 174 ASP A N 1
ATOM 1367 C CA . ASP A 1 174 ? 2.401 6.309 -2.097 1.00 95.88 174 ASP A CA 1
ATOM 1368 C C . ASP A 1 174 ? 1.805 5.093 -2.819 1.00 95.88 174 ASP A C 1
ATOM 1370 O O . ASP A 1 174 ? 1.815 3.989 -2.271 1.00 95.88 174 ASP A O 1
ATOM 1374 N N . GLN A 1 175 ? 1.335 5.271 -4.062 1.00 96.00 175 GLN A N 1
ATOM 1375 C CA . GLN A 1 175 ? 0.873 4.161 -4.897 1.00 96.00 175 GLN A CA 1
ATOM 1376 C C . GLN A 1 175 ? 1.975 3.114 -5.092 1.00 96.00 175 GLN A C 1
ATOM 1378 O O . GLN A 1 175 ? 1.726 1.929 -4.880 1.00 96.00 175 GLN A O 1
ATOM 1383 N N . PHE A 1 176 ? 3.192 3.535 -5.448 1.00 96.38 176 PHE A N 1
ATOM 1384 C CA . PHE A 1 176 ? 4.332 2.646 -5.672 1.00 96.38 176 PHE A CA 1
ATOM 1385 C C . PHE A 1 176 ? 4.674 1.817 -4.434 1.00 96.38 176 PHE A C 1
ATOM 1387 O O . PHE A 1 176 ? 4.747 0.589 -4.506 1.00 96.38 176 PHE A O 1
ATOM 1394 N N . TRP A 1 177 ? 4.842 2.467 -3.281 1.00 96.19 177 TRP A N 1
ATOM 1395 C CA . TRP A 1 177 ? 5.225 1.775 -2.052 1.00 96.19 177 TRP A CA 1
ATOM 1396 C C . TRP A 1 177 ? 4.108 0.886 -1.509 1.00 96.19 177 TRP A C 1
ATOM 1398 O O . TRP A 1 177 ? 4.383 -0.208 -1.013 1.00 96.19 177 TRP A O 1
ATOM 1408 N N . CYS A 1 178 ? 2.851 1.321 -1.634 1.00 96.31 178 CYS A N 1
ATOM 1409 C CA . CYS A 1 178 ? 1.703 0.524 -1.224 1.00 96.31 178 CYS A CA 1
ATOM 1410 C C . CYS A 1 178 ? 1.554 -0.713 -2.109 1.00 96.31 178 CYS A C 1
ATOM 1412 O O . CYS A 1 178 ? 1.371 -1.811 -1.586 1.00 96.31 178 CYS A O 1
ATOM 1414 N N . LEU A 1 179 ? 1.692 -0.549 -3.428 1.00 95.00 179 LEU A N 1
ATOM 1415 C CA . LEU A 1 179 ? 1.642 -1.643 -4.389 1.00 95.00 179 LEU A CA 1
ATOM 1416 C C . LEU A 1 179 ? 2.759 -2.657 -4.123 1.00 95.00 179 LEU A C 1
ATOM 1418 O O . LEU A 1 179 ? 2.474 -3.841 -3.972 1.00 95.00 179 LEU A O 1
ATOM 1422 N N . LEU A 1 180 ? 4.007 -2.201 -3.974 1.00 93.31 180 LEU A N 1
ATOM 1423 C CA . LEU A 1 180 ? 5.144 -3.068 -3.654 1.00 93.31 180 LEU A CA 1
ATOM 1424 C C . LEU A 1 180 ? 4.900 -3.880 -2.373 1.00 93.31 180 LEU A C 1
ATOM 1426 O O . LEU A 1 180 ? 5.117 -5.092 -2.355 1.00 93.31 180 LEU A O 1
ATOM 1430 N N . ALA A 1 181 ? 4.409 -3.234 -1.314 1.00 92.12 181 ALA A N 1
ATOM 1431 C CA . ALA A 1 181 ? 4.107 -3.912 -0.059 1.00 92.12 181 ALA A CA 1
ATOM 1432 C C . ALA A 1 181 ? 2.968 -4.930 -0.212 1.00 92.12 181 ALA A C 1
ATOM 1434 O O . ALA A 1 181 ? 3.082 -6.057 0.265 1.00 92.12 181 ALA A O 1
ATOM 1435 N N . PHE A 1 182 ? 1.879 -4.561 -0.888 1.00 92.19 182 PHE A N 1
ATOM 1436 C CA . PHE A 1 182 ? 0.701 -5.417 -1.021 1.00 92.19 182 PHE A CA 1
ATOM 1437 C C . PHE A 1 182 ? 0.984 -6.642 -1.879 1.00 92.19 182 PHE A C 1
ATOM 1439 O O . PHE A 1 182 ? 0.661 -7.748 -1.455 1.00 92.19 182 PHE A O 1
ATOM 1446 N N . LEU A 1 183 ? 1.661 -6.483 -3.018 1.00 88.56 183 LEU A N 1
ATOM 1447 C CA . LEU A 1 183 ? 2.103 -7.623 -3.822 1.00 88.56 183 LEU A CA 1
ATOM 1448 C C . LEU A 1 183 ? 3.022 -8.543 -2.994 1.00 88.56 183 LEU A C 1
ATOM 1450 O O . LEU A 1 183 ? 2.880 -9.762 -3.044 1.00 88.56 183 LEU A O 1
ATOM 1454 N N . GLY 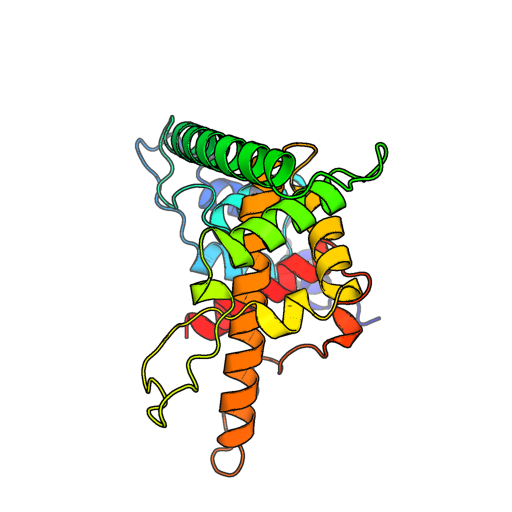A 1 184 ? 3.890 -7.979 -2.146 1.00 83.56 184 GLY A N 1
ATOM 1455 C CA . GLY A 1 184 ? 4.754 -8.765 -1.263 1.00 83.56 184 GLY A CA 1
ATOM 1456 C C . GLY A 1 184 ? 3.993 -9.527 -0.171 1.00 83.56 184 GLY A C 1
ATOM 1457 O O . GLY A 1 184 ? 4.353 -10.653 0.169 1.00 83.56 184 GLY A O 1
ATOM 1458 N N . ILE A 1 185 ? 2.920 -8.946 0.373 1.00 84.19 185 ILE A N 1
ATOM 1459 C CA . ILE A 1 185 ? 2.033 -9.622 1.333 1.00 84.19 185 ILE A CA 1
ATOM 1460 C C . ILE A 1 185 ? 1.261 -10.752 0.640 1.00 84.19 185 ILE A C 1
ATOM 1462 O O . ILE A 1 185 ? 1.170 -11.848 1.192 1.00 84.19 185 ILE A O 1
ATOM 1466 N N . LEU A 1 186 ? 0.741 -10.513 -0.567 1.00 83.31 186 LEU A N 1
ATOM 1467 C CA . LEU A 1 186 ? 0.020 -11.519 -1.351 1.00 83.31 186 LEU A CA 1
ATOM 1468 C C . LEU A 1 186 ? 0.907 -12.723 -1.686 1.00 83.31 186 LEU A C 1
ATOM 1470 O O . LEU A 1 186 ? 0.478 -13.863 -1.504 1.00 83.31 186 LEU A O 1
ATOM 1474 N N . ASP A 1 187 ? 2.159 -12.483 -2.074 1.00 77.00 187 ASP A N 1
ATOM 1475 C CA . ASP A 1 187 ? 3.117 -13.557 -2.347 1.00 77.00 187 ASP A CA 1
ATOM 1476 C C . ASP A 1 187 ? 3.398 -14.426 -1.107 1.00 77.00 187 ASP A C 1
ATOM 1478 O O . ASP A 1 187 ? 3.382 -15.663 -1.166 1.00 77.00 187 ASP A O 1
ATOM 1482 N N . ARG A 1 188 ? 3.579 -13.793 0.059 1.00 70.75 188 ARG A N 1
ATOM 1483 C CA . ARG A 1 188 ? 3.746 -14.517 1.331 1.00 70.75 188 ARG A CA 1
ATOM 1484 C C . ARG A 1 188 ? 2.515 -15.350 1.680 1.00 70.75 188 ARG A C 1
ATOM 1486 O O . ARG A 1 188 ? 2.663 -16.473 2.165 1.00 70.75 188 ARG A O 1
ATOM 1493 N N . GLY A 1 189 ? 1.319 -14.818 1.427 1.00 65.56 189 GLY A N 1
ATOM 1494 C CA . GLY A 1 189 ? 0.058 -15.526 1.640 1.00 65.56 189 GLY A CA 1
ATOM 1495 C C . GLY A 1 189 ? -0.040 -16.813 0.816 1.00 65.56 189 GLY A C 1
ATOM 1496 O O . GLY A 1 189 ? -0.397 -17.863 1.357 1.00 65.56 189 GLY A O 1
ATOM 1497 N N . ASP A 1 190 ? 0.337 -16.762 -0.463 1.00 64.88 190 ASP A N 1
ATOM 1498 C CA . ASP A 1 190 ? 0.333 -17.944 -1.330 1.00 64.88 190 ASP A CA 1
ATOM 1499 C C . ASP A 1 190 ? 1.414 -18.963 -0.927 1.00 64.88 190 ASP A C 1
ATOM 1501 O O . ASP A 1 190 ? 1.147 -20.163 -0.805 1.00 64.88 190 ASP A O 1
ATOM 1505 N N . SER A 1 191 ? 2.620 -18.492 -0.599 1.00 58.62 191 SER A N 1
ATOM 1506 C CA . SER A 1 191 ? 3.702 -19.347 -0.094 1.00 58.62 191 SER A CA 1
ATOM 1507 C C . SER A 1 191 ? 3.301 -20.104 1.180 1.00 58.62 191 SER A C 1
ATOM 1509 O O . SER A 1 191 ? 3.498 -21.322 1.269 1.00 58.62 191 SER A O 1
ATOM 1511 N N . PHE A 1 192 ? 2.674 -19.419 2.145 1.00 54.47 192 PHE A N 1
ATOM 1512 C CA . PHE A 1 192 ? 2.172 -20.035 3.377 1.00 54.47 192 PHE A CA 1
ATOM 1513 C C . PHE A 1 192 ? 1.117 -21.106 3.086 1.00 54.47 192 PHE A C 1
ATOM 1515 O O . PHE A 1 192 ? 1.132 -22.198 3.663 1.00 54.47 192 PHE A O 1
ATOM 1522 N N . ALA A 1 193 ? 0.227 -20.842 2.133 1.00 56.31 193 ALA A N 1
ATOM 1523 C CA . ALA A 1 193 ? -0.785 -21.804 1.752 1.00 56.31 193 ALA A CA 1
ATOM 1524 C C . ALA A 1 193 ? -0.227 -23.046 1.047 1.00 56.31 193 ALA A C 1
ATOM 1526 O O . ALA A 1 193 ? -0.706 -24.155 1.303 1.00 56.31 193 ALA A O 1
ATOM 1527 N N . ARG A 1 194 ? 0.794 -22.893 0.195 1.00 56.16 194 ARG A N 1
ATOM 1528 C CA . ARG A 1 194 ? 1.479 -24.027 -0.444 1.00 56.16 194 ARG A CA 1
ATOM 1529 C C . ARG A 1 194 ? 2.179 -24.918 0.584 1.00 56.16 194 ARG A C 1
ATOM 1531 O O . ARG A 1 194 ? 2.069 -26.139 0.488 1.00 56.16 194 ARG A O 1
ATOM 1538 N N . VAL A 1 195 ? 2.844 -24.337 1.588 1.00 52.78 195 VAL A N 1
ATOM 1539 C CA . VAL A 1 195 ? 3.450 -25.093 2.704 1.00 52.78 195 VAL A CA 1
ATOM 1540 C C . VAL A 1 195 ? 2.372 -25.830 3.500 1.00 52.78 195 VAL A C 1
ATOM 1542 O O . VAL A 1 195 ? 2.488 -27.029 3.749 1.00 52.78 195 VAL A O 1
ATOM 1545 N N . ARG A 1 196 ? 1.266 -25.154 3.822 1.00 51.81 196 ARG A N 1
ATOM 1546 C CA . ARG A 1 196 ? 0.156 -25.752 4.569 1.00 51.81 196 ARG A CA 1
ATOM 1547 C C . ARG A 1 196 ? -0.531 -26.899 3.819 1.00 51.81 196 ARG A C 1
ATOM 1549 O O . ARG A 1 196 ? -0.882 -27.894 4.449 1.00 51.81 196 ARG A O 1
ATOM 1556 N N . ARG A 1 197 ? -0.672 -26.807 2.489 1.00 52.22 197 ARG A N 1
ATOM 1557 C CA . ARG A 1 197 ? -1.163 -27.908 1.631 1.00 52.22 197 ARG A CA 1
ATOM 1558 C C . ARG A 1 197 ? -0.235 -29.126 1.629 1.00 52.22 197 ARG A C 1
ATOM 1560 O O . ARG A 1 197 ? -0.717 -30.236 1.473 1.00 52.22 197 ARG A O 1
ATOM 1567 N N . ARG A 1 198 ? 1.075 -28.942 1.827 1.00 46.47 198 ARG A N 1
ATOM 1568 C CA . ARG A 1 198 ? 2.028 -30.063 1.940 1.00 46.47 198 ARG A CA 1
ATOM 1569 C C . ARG A 1 198 ? 1.990 -30.749 3.308 1.00 46.47 198 ARG A C 1
ATOM 1571 O O . ARG A 1 198 ? 2.267 -31.936 3.385 1.00 46.47 198 ARG A O 1
ATOM 1578 N N . CYS A 1 199 ? 1.629 -30.029 4.371 1.00 47.38 199 CYS A N 1
ATOM 1579 C CA . CYS A 1 199 ? 1.550 -30.579 5.732 1.00 47.38 199 CYS A CA 1
ATOM 1580 C C . CYS A 1 199 ? 0.165 -31.146 6.106 1.00 47.38 199 CYS A C 1
ATOM 1582 O O . CYS A 1 199 ? -0.005 -31.669 7.207 1.00 47.38 199 CYS A O 1
ATOM 1584 N N . THR A 1 200 ? -0.843 -31.028 5.236 1.00 46.47 200 THR A N 1
ATOM 1585 C CA . THR A 1 200 ? -2.240 -31.383 5.557 1.00 46.47 200 THR A CA 1
ATOM 1586 C C . THR A 1 200 ? -2.604 -32.857 5.362 1.00 46.47 200 THR A C 1
ATOM 1588 O O . THR A 1 200 ? -3.761 -33.200 5.574 1.00 46.47 200 THR A O 1
ATOM 1591 N N . ASP A 1 201 ? -1.631 -33.742 5.124 1.00 45.66 201 ASP A N 1
ATOM 1592 C CA . ASP A 1 201 ? -1.847 -35.195 5.231 1.00 45.66 201 ASP A CA 1
ATOM 1593 C C . ASP A 1 201 ? -1.773 -35.727 6.680 1.00 45.66 201 ASP A C 1
ATOM 1595 O O . ASP A 1 201 ? -2.001 -36.915 6.893 1.00 45.66 201 ASP A O 1
ATOM 1599 N N . ALA A 1 202 ? -1.490 -34.893 7.699 1.00 39.09 202 ALA A N 1
ATOM 1600 C CA . ALA A 1 202 ? -1.240 -35.421 9.051 1.00 39.09 202 ALA A CA 1
ATOM 1601 C C . ALA A 1 202 ? -1.924 -34.750 10.257 1.00 39.09 202 ALA A C 1
ATOM 1603 O O . ALA A 1 202 ? -1.903 -35.361 11.322 1.00 39.09 202 ALA A O 1
ATOM 1604 N N . ILE A 1 203 ? -2.528 -33.552 10.195 1.00 36.47 203 ILE A N 1
ATOM 1605 C CA . ILE A 1 203 ? -3.076 -32.929 11.426 1.00 36.47 203 ILE A CA 1
ATOM 1606 C C . ILE A 1 203 ? -4.419 -32.223 11.189 1.00 36.47 203 ILE A C 1
ATOM 1608 O O . ILE A 1 203 ? -4.500 -31.100 10.690 1.00 36.47 203 ILE A O 1
ATOM 1612 N N . VAL A 1 204 ? -5.485 -32.901 11.621 1.00 41.69 204 VAL A N 1
ATOM 1613 C CA . VAL A 1 204 ? -6.845 -32.377 11.802 1.00 41.69 204 VAL A CA 1
ATOM 1614 C C . VAL A 1 204 ? -6.839 -31.434 13.013 1.00 41.69 204 VAL A C 1
ATOM 1616 O O . VAL A 1 204 ? -6.586 -31.882 14.126 1.00 41.69 204 VAL A O 1
ATOM 1619 N N . GLY A 1 205 ? -7.108 -30.134 12.827 1.00 34.62 205 GLY A N 1
ATOM 1620 C CA . GLY A 1 205 ? -7.316 -29.243 13.983 1.00 34.62 205 GLY A CA 1
ATOM 1621 C C . GLY A 1 205 ? -7.399 -27.728 13.756 1.00 34.62 205 GLY A C 1
ATOM 1622 O O . GLY A 1 205 ? -8.057 -27.052 14.535 1.00 34.62 205 GLY A O 1
ATOM 1623 N N . TYR A 1 206 ? -6.820 -27.158 12.693 1.00 31.64 206 TYR A N 1
ATOM 1624 C CA . TYR A 1 206 ? -6.716 -25.687 12.554 1.00 31.64 206 TYR A CA 1
ATOM 1625 C C . TYR A 1 206 ? -7.651 -25.072 11.490 1.00 31.64 206 TYR A C 1
ATOM 1627 O O . TYR A 1 206 ? -7.249 -24.224 10.698 1.00 31.64 206 TYR A O 1
ATOM 1635 N N . PHE A 1 207 ? -8.920 -25.476 11.441 1.00 34.88 207 PHE A N 1
ATOM 1636 C CA . PHE A 1 207 ? -9.869 -25.094 10.377 1.00 34.88 207 PHE A CA 1
ATOM 1637 C C . PHE A 1 207 ? -10.442 -23.654 10.425 1.00 34.88 207 PHE A C 1
ATOM 1639 O O . PHE A 1 207 ? -11.343 -23.342 9.652 1.00 34.88 207 PHE A O 1
ATOM 1646 N N . ALA A 1 208 ? -9.947 -22.744 11.272 1.00 32.84 208 ALA A N 1
ATOM 1647 C CA . ALA A 1 208 ? -10.618 -21.452 11.507 1.00 32.84 208 ALA A CA 1
ATOM 1648 C C . ALA A 1 208 ? -10.080 -20.230 10.727 1.00 32.84 208 ALA A C 1
ATOM 1650 O O . ALA A 1 208 ? -10.662 -19.152 10.819 1.00 32.84 208 ALA A O 1
ATOM 1651 N N . LEU A 1 209 ? -9.020 -20.368 9.927 1.00 38.09 209 LEU A N 1
ATOM 1652 C CA . LEU A 1 209 ? -8.546 -19.306 9.028 1.00 38.09 209 LEU A CA 1
ATOM 1653 C C . LEU A 1 209 ? -8.633 -19.841 7.600 1.00 38.09 209 LEU A C 1
ATOM 1655 O O . LEU A 1 209 ? -7.877 -20.743 7.238 1.00 38.09 209 LEU A O 1
ATOM 1659 N N . GLN A 1 210 ? -9.626 -19.359 6.846 1.00 37.03 210 GLN A N 1
ATOM 1660 C CA . GLN A 1 210 ? -9.939 -19.826 5.494 1.00 37.03 210 GLN A CA 1
ATOM 1661 C C . GLN A 1 210 ? -8.682 -19.880 4.589 1.00 37.03 210 GLN A C 1
ATOM 1663 O O . GLN A 1 210 ? -7.805 -19.025 4.723 1.00 37.03 210 GLN A O 1
ATOM 1668 N N . PRO A 1 211 ? -8.592 -20.887 3.694 1.00 40.44 211 PRO A N 1
ATOM 1669 C CA . PRO A 1 211 ? -7.464 -21.123 2.777 1.00 40.44 211 PRO A CA 1
ATOM 1670 C C . PRO A 1 211 ? -7.223 -19.939 1.815 1.00 40.44 211 PRO A C 1
ATOM 1672 O O . PRO A 1 211 ? -8.076 -19.051 1.740 1.00 40.44 211 PRO A O 1
ATOM 1675 N N . PRO A 1 212 ? -6.084 -19.900 1.079 1.00 52.53 212 PRO A N 1
ATOM 1676 C CA . PRO A 1 212 ? -5.778 -18.795 0.174 1.00 52.53 212 PRO A CA 1
ATOM 1677 C C . PRO A 1 212 ? -6.904 -18.656 -0.843 1.00 52.53 212 PRO A C 1
ATOM 1679 O O . PRO A 1 212 ? -7.413 -19.642 -1.387 1.00 52.53 212 PRO A O 1
ATOM 1682 N N . MET A 1 213 ? -7.293 -17.414 -1.063 1.00 55.12 213 MET A N 1
ATOM 1683 C CA . MET A 1 213 ? -8.226 -17.037 -2.103 1.00 55.12 213 MET A CA 1
ATOM 1684 C C . MET A 1 213 ? -7.682 -17.522 -3.466 1.00 55.12 213 MET A C 1
ATOM 1686 O O . MET A 1 213 ? -6.481 -17.373 -3.711 1.00 55.12 213 MET A O 1
ATOM 1690 N N . PRO A 1 214 ? -8.496 -18.155 -4.329 1.00 61.84 214 PRO A N 1
ATOM 1691 C CA . PRO A 1 214 ? -8.059 -18.506 -5.673 1.00 61.84 214 PRO A CA 1
ATOM 1692 C C . PRO A 1 214 ? -7.626 -17.239 -6.419 1.00 61.84 214 PRO A C 1
ATOM 1694 O O . PRO A 1 214 ? -8.268 -16.202 -6.295 1.00 61.84 214 PRO A O 1
ATOM 1697 N N . ILE A 1 215 ? -6.568 -17.343 -7.229 1.00 61.41 215 ILE A N 1
ATOM 1698 C CA . ILE A 1 215 ? -6.059 -16.269 -8.110 1.00 61.41 215 ILE A CA 1
ATOM 1699 C C . ILE A 1 215 ? -7.195 -15.582 -8.890 1.00 61.41 215 ILE A C 1
ATOM 1701 O O . ILE A 1 215 ? -7.161 -14.380 -9.123 1.00 61.41 215 ILE A O 1
ATOM 1705 N N . GLN A 1 216 ? -8.247 -16.337 -9.214 1.00 64.12 216 GLN A N 1
ATOM 1706 C CA . GLN A 1 216 ? -9.433 -15.856 -9.918 1.00 64.12 216 GLN A CA 1
ATOM 1707 C C . GLN A 1 216 ? -10.150 -14.689 -9.220 1.00 64.12 216 GLN A C 1
ATOM 1709 O O . GLN A 1 216 ? -10.710 -13.837 -9.900 1.00 64.12 216 GLN A O 1
ATOM 1714 N N . ASP A 1 217 ? -10.096 -14.616 -7.891 1.00 68.56 217 ASP A N 1
ATOM 1715 C CA . ASP A 1 217 ? -10.729 -13.547 -7.109 1.00 68.56 217 ASP A CA 1
ATOM 1716 C C . ASP A 1 217 ? -9.848 -12.279 -7.018 1.00 68.56 217 ASP A C 1
ATOM 1718 O O . ASP A 1 217 ? -10.279 -11.261 -6.470 1.00 68.56 217 ASP A O 1
ATOM 1722 N N . LEU A 1 218 ? -8.607 -12.336 -7.523 1.00 77.69 218 LEU A N 1
ATOM 1723 C CA . LEU A 1 218 ? -7.724 -11.174 -7.668 1.00 77.69 218 LEU A CA 1
ATOM 1724 C C . LEU A 1 218 ? -7.922 -10.445 -9.003 1.00 77.69 218 LEU A C 1
ATOM 1726 O O . LEU A 1 218 ? -7.449 -9.317 -9.143 1.00 77.69 218 LEU A O 1
ATOM 1730 N N . HIS A 1 219 ? -8.616 -11.050 -9.971 1.00 81.38 219 HIS A N 1
ATOM 1731 C CA . HIS A 1 219 ? -9.058 -10.332 -11.164 1.00 81.38 219 HIS A CA 1
ATOM 1732 C C . HIS A 1 219 ? -10.179 -9.357 -10.774 1.00 81.38 219 HIS A C 1
ATOM 1734 O O . HIS A 1 219 ? -11.118 -9.726 -10.072 1.00 81.38 219 HIS A O 1
ATOM 1740 N N . ASP A 1 220 ? -10.071 -8.103 -11.212 1.00 83.25 220 ASP A N 1
ATOM 1741 C CA . ASP A 1 220 ? -11.012 -7.018 -10.888 1.00 83.25 220 ASP A CA 1
ATOM 1742 C C . ASP A 1 220 ? -11.253 -6.796 -9.377 1.00 83.25 220 ASP A C 1
ATOM 1744 O O . ASP A 1 220 ? -12.356 -6.468 -8.929 1.00 83.25 220 ASP A O 1
ATOM 1748 N N . VAL A 1 221 ? -10.198 -6.944 -8.567 1.00 88.31 221 VAL A N 1
ATOM 1749 C CA . VAL A 1 221 ? -10.252 -6.772 -7.116 1.00 88.31 221 VAL A CA 1
ATOM 1750 C C . VAL A 1 221 ? -10.648 -5.341 -6.732 1.00 88.31 221 VAL A C 1
ATOM 1752 O O . VAL A 1 221 ? -10.033 -4.351 -7.128 1.00 88.31 221 VAL A O 1
ATOM 1755 N N . SER A 1 222 ? -11.690 -5.214 -5.908 1.00 91.38 222 SER A N 1
ATOM 1756 C CA . SER A 1 222 ? -12.072 -3.922 -5.328 1.00 91.38 222 SER A CA 1
ATOM 1757 C C . SER A 1 222 ? -11.140 -3.540 -4.167 1.00 91.38 222 SER A C 1
ATOM 1759 O O . SER A 1 222 ? -10.625 -4.437 -3.490 1.00 91.38 222 SER A O 1
ATOM 1761 N N . PRO A 1 223 ? -10.984 -2.244 -3.825 1.00 92.88 223 PRO A N 1
ATOM 1762 C CA . PRO A 1 223 ? -10.209 -1.838 -2.651 1.00 92.88 223 PRO A CA 1
ATOM 1763 C C . PRO A 1 223 ? -10.667 -2.515 -1.351 1.00 92.88 223 PRO A C 1
ATOM 1765 O O . PRO A 1 223 ? -9.842 -2.965 -0.561 1.00 92.88 223 PRO A O 1
ATOM 1768 N N . GLY A 1 224 ? -11.982 -2.655 -1.155 1.00 90.38 224 GLY A N 1
ATOM 1769 C CA . GLY A 1 224 ? -12.550 -3.333 0.016 1.00 90.38 224 GLY A CA 1
ATOM 1770 C C . GLY A 1 224 ? -12.287 -4.844 0.037 1.00 90.38 224 GLY A C 1
ATOM 1771 O O . GLY A 1 224 ? -12.150 -5.447 1.097 1.00 90.38 224 GLY A O 1
ATOM 1772 N N . THR A 1 225 ? -12.182 -5.481 -1.128 1.00 89.81 225 THR A N 1
ATOM 1773 C CA . THR A 1 225 ? -11.793 -6.896 -1.212 1.00 89.81 225 THR A CA 1
ATOM 1774 C C . THR A 1 225 ? -10.306 -7.057 -0.895 1.00 89.81 225 THR A C 1
ATOM 1776 O O . THR A 1 225 ? -9.933 -7.924 -0.102 1.00 89.81 225 THR A O 1
ATOM 1779 N N . LEU A 1 226 ? -9.469 -6.189 -1.470 1.00 91.56 226 LEU A N 1
ATOM 1780 C CA . LEU A 1 226 ? -8.021 -6.205 -1.290 1.00 91.56 226 LEU A CA 1
ATOM 1781 C C . LEU A 1 226 ? -7.625 -5.935 0.168 1.00 91.56 226 LEU A C 1
ATOM 1783 O O . LEU A 1 226 ? -6.811 -6.672 0.717 1.00 91.56 226 LEU A O 1
ATOM 1787 N N . GLU A 1 227 ? -8.236 -4.950 0.836 1.00 92.38 227 GLU A N 1
ATOM 1788 C CA . GLU A 1 227 ? -7.929 -4.647 2.245 1.00 92.38 227 GLU A CA 1
ATOM 1789 C C . GLU A 1 227 ? -8.229 -5.841 3.166 1.00 92.38 227 GLU A C 1
ATOM 1791 O O . GLU A 1 227 ? -7.417 -6.181 4.028 1.00 92.38 227 GLU A O 1
ATOM 1796 N N . LEU A 1 228 ? -9.361 -6.523 2.955 1.00 89.12 228 LEU A N 1
ATOM 1797 C CA . LEU A 1 228 ? -9.741 -7.694 3.742 1.00 89.12 228 LEU A CA 1
ATOM 1798 C C . LEU A 1 228 ? -8.786 -8.860 3.492 1.00 89.12 228 LEU A C 1
ATOM 1800 O O . LEU A 1 228 ? -8.437 -9.576 4.431 1.00 89.12 228 LEU A O 1
ATOM 1804 N N . LEU A 1 229 ? -8.350 -9.045 2.246 1.00 87.44 229 LEU A N 1
ATOM 1805 C CA . LEU A 1 229 ? -7.379 -10.070 1.882 1.00 87.44 229 LEU A CA 1
ATOM 1806 C C . LEU A 1 229 ? -6.032 -9.829 2.575 1.00 87.44 229 LEU A C 1
ATOM 1808 O O . LEU A 1 229 ? -5.525 -10.722 3.254 1.00 87.44 229 LEU A O 1
ATOM 1812 N N . ILE A 1 230 ? -5.499 -8.611 2.473 1.00 89.62 230 ILE A N 1
ATOM 1813 C CA . ILE A 1 230 ? -4.250 -8.206 3.127 1.00 89.62 230 ILE A CA 1
ATOM 1814 C C . ILE A 1 230 ? -4.350 -8.398 4.646 1.00 89.62 230 ILE A C 1
ATOM 1816 O O . ILE A 1 230 ? -3.484 -9.035 5.247 1.00 89.62 230 ILE A O 1
ATOM 1820 N N . CYS A 1 231 ? -5.440 -7.942 5.271 1.00 88.62 231 CYS A N 1
ATOM 1821 C CA . CYS A 1 231 ? -5.652 -8.100 6.711 1.00 88.62 231 CYS A CA 1
ATOM 1822 C C . CYS A 1 231 ? -5.736 -9.573 7.139 1.00 88.62 231 CYS A C 1
ATOM 1824 O O . CYS A 1 231 ? -5.196 -9.937 8.182 1.00 88.62 231 CYS A O 1
ATOM 1826 N N . ARG A 1 232 ? -6.370 -10.444 6.341 1.00 86.31 232 ARG A N 1
ATOM 1827 C CA . ARG A 1 232 ? -6.429 -11.890 6.623 1.00 86.31 232 ARG A CA 1
ATOM 1828 C C . ARG A 1 232 ? -5.050 -12.535 6.582 1.00 86.31 232 ARG A C 1
ATOM 1830 O O . ARG A 1 232 ? -4.740 -13.330 7.465 1.00 86.31 232 ARG A O 1
ATOM 1837 N N . ILE A 1 233 ? -4.232 -12.189 5.588 1.00 81.75 233 ILE A N 1
ATOM 1838 C CA . ILE A 1 233 ? -2.865 -12.713 5.472 1.00 81.75 233 ILE A CA 1
ATOM 1839 C C . ILE A 1 233 ? -2.031 -12.256 6.671 1.00 81.75 233 ILE A C 1
ATOM 1841 O O . ILE A 1 233 ? -1.390 -13.079 7.317 1.00 81.75 233 ILE A O 1
ATOM 1845 N N . LEU A 1 234 ? -2.092 -10.972 7.028 1.00 83.50 234 LEU A N 1
ATOM 1846 C CA . LEU A 1 234 ? -1.368 -10.441 8.186 1.00 83.50 234 LEU A CA 1
ATOM 1847 C C . LEU A 1 234 ? -1.811 -11.091 9.501 1.00 83.50 234 LEU A C 1
ATOM 1849 O O . LEU A 1 234 ? -0.968 -11.439 10.323 1.00 83.50 234 LEU A O 1
ATOM 1853 N N . ALA A 1 235 ? -3.115 -11.313 9.681 1.00 82.94 235 ALA A N 1
ATOM 1854 C CA . ALA A 1 235 ? -3.640 -12.006 10.853 1.00 82.94 235 ALA A CA 1
ATOM 1855 C C . ALA A 1 235 ? -3.159 -13.463 10.944 1.00 82.94 235 ALA A C 1
ATOM 1857 O O . ALA A 1 235 ? -2.934 -13.945 12.048 1.00 82.94 235 ALA A O 1
ATOM 1858 N N . ALA A 1 236 ? -2.989 -14.149 9.810 1.00 75.62 236 ALA A N 1
ATOM 1859 C CA . ALA A 1 236 ? -2.508 -15.529 9.763 1.00 75.62 236 ALA A CA 1
ATOM 1860 C C . ALA A 1 236 ? -0.989 -15.662 9.973 1.00 75.62 236 ALA A C 1
ATOM 1862 O O . ALA A 1 236 ? -0.531 -16.712 10.404 1.00 75.62 236 ALA A O 1
ATOM 1863 N N . VAL A 1 237 ? -0.211 -14.621 9.659 1.00 66.62 237 VAL A N 1
ATOM 1864 C CA . VAL A 1 237 ? 1.250 -14.595 9.869 1.00 66.62 237 VAL A CA 1
ATOM 1865 C C . VAL A 1 237 ? 1.616 -14.187 11.303 1.00 66.62 237 VAL A C 1
ATOM 1867 O O . VAL A 1 237 ? 2.687 -14.537 11.784 1.00 66.62 237 VAL A O 1
ATOM 1870 N N . ALA A 1 238 ? 0.743 -13.450 11.995 1.00 58.31 238 ALA A N 1
ATOM 1871 C CA . ALA A 1 238 ? 0.968 -12.985 13.366 1.00 58.31 238 ALA A CA 1
ATOM 1872 C C . ALA A 1 238 ? 0.642 -14.027 14.463 1.00 58.31 238 ALA A C 1
ATOM 1874 O O . ALA A 1 238 ? 0.789 -13.714 15.646 1.00 58.31 238 ALA A O 1
ATOM 1875 N N . THR A 1 239 ? 0.162 -15.219 14.088 1.00 45.41 239 THR A N 1
ATOM 1876 C CA . THR A 1 239 ? -0.159 -16.347 14.987 1.00 45.41 239 THR A CA 1
ATOM 1877 C C . THR A 1 239 ? 0.884 -17.441 14.896 1.00 45.41 239 THR A C 1
ATOM 1879 O O . THR A 1 239 ? 1.272 -17.953 15.965 1.00 45.41 239 THR A O 1
#

Secondary structure (DSSP, 8-state):
----HHHHHHHHTT--HHHHHHHHHHHHTSS---S-EE--HHHHHHHHHHH---GGGHHHHHHHHTTSS-SEE-SSHHHHHHHHHHHHHHHHHHHHHHH-----TT--HHHHHHHHHHHIIIII-GGGT----SSS-----S-----HHHHH-HHHHHHHHHHHHHHHTT-HHHHHHHHHHHHHHHHHHHHHHHHHHHHTTS----TTSPPPPPGGGGTT--HHHHHHHHHHHHHHH--

InterPro domains:
  IPR039842 TBC1 domain family member 7 [PTHR13530] (3-184)

pLDDT: mean 75.84, std 18.61, range [31.64, 97.19]

Sequence (239 aa):
MPRNFRKTYYKSLGVHSAEVEDSFAALLGQDTPAPALTINLTQLVRLTLEFGLPSMYRRQVWWVVSAIVPLVRDADSWQYARMEKRAIYNDVAMAAECCVPDVPLHASTSKHVLRVLRFYVDQVRPHLNTSFAANGAVPSDQGTVRFDWILREESVADSVASAVSQVMNDDPSDQFWCLLAFLGILDRGDSFARVRRRCTDAIVGYFALQPPMPIQDLHDVSPGTLELLICRILAAVAT

Organism: NCBI:txid157072

Radius of gyration: 19.49 Å; chains: 1; bounding box: 53×51×48 Å

Foldseek 3Di:
DPDPPLQVVCVVVVNDPVVLVVVLCVLLVVVDLDQKDQRDLLVVLVSCLRHNDDLVCLLVNLCDLLVCFHSIDHDCRNVVSVVVLLVVLVVLLVVLCVVPVPDDPDDDLLRSLLSSLVSCCVPVNVQLADDPPPDPDDPPDDDRQHLNVVNVPVQLLSLLSVQLCVRNPSPSSSSNSSSVSLSSLLSLLVVVLVVVVVVPVDDDDDPPQDGQDPSVCSRNPHNRNSSNNSSSSVNVVVD